Protein AF-A0A354GNP6-F1 (afdb_monomer)

Structure (mmCIF, N/CA/C/O backbone):
data_AF-A0A354GNP6-F1
#
_entry.id   AF-A0A354GNP6-F1
#
loop_
_atom_site.group_PDB
_atom_site.id
_atom_site.type_symbol
_atom_site.label_atom_id
_atom_site.label_alt_id
_atom_site.label_comp_id
_atom_site.label_asym_id
_atom_site.label_entity_id
_atom_site.label_seq_id
_atom_site.pdbx_PDB_ins_code
_atom_site.Cartn_x
_atom_site.Cartn_y
_atom_site.Cartn_z
_atom_site.occupancy
_atom_site.B_iso_or_equiv
_atom_site.auth_seq_id
_atom_site.auth_comp_id
_atom_site.auth_asym_id
_atom_site.auth_atom_id
_atom_site.pdbx_PDB_model_num
ATOM 1 N N . MET A 1 1 ? 36.412 -7.978 -15.162 1.00 38.25 1 MET A N 1
ATOM 2 C CA . MET A 1 1 ? 34.916 -8.074 -15.209 1.00 38.25 1 MET A CA 1
ATOM 3 C C . MET A 1 1 ? 34.278 -6.906 -14.445 1.00 38.25 1 MET A C 1
ATOM 5 O O . MET A 1 1 ? 34.242 -6.930 -13.226 1.00 38.25 1 MET A O 1
ATOM 9 N N . ASN A 1 2 ? 33.818 -5.860 -15.141 1.00 39.75 2 ASN A N 1
ATOM 10 C CA . ASN A 1 2 ? 33.128 -4.723 -14.515 1.00 39.75 2 ASN A CA 1
ATOM 11 C C . ASN A 1 2 ? 31.614 -4.999 -14.538 1.00 39.75 2 ASN A C 1
ATOM 13 O O . ASN A 1 2 ? 30.936 -4.6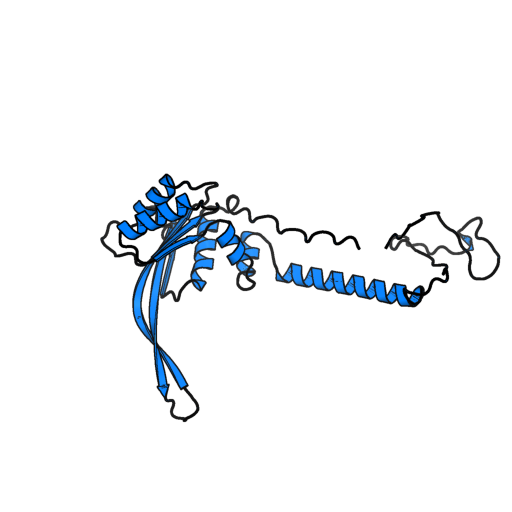67 -15.516 1.00 39.75 2 ASN A O 1
ATOM 17 N N . ASP A 1 3 ? 31.096 -5.672 -13.509 1.00 48.56 3 ASP A N 1
ATOM 18 C CA . ASP A 1 3 ? 29.650 -5.794 -13.317 1.00 48.56 3 ASP A CA 1
ATOM 19 C C . ASP A 1 3 ? 29.100 -4.391 -13.058 1.00 48.56 3 ASP A C 1
ATOM 21 O O . ASP A 1 3 ? 29.330 -3.788 -12.010 1.00 48.56 3 ASP A O 1
ATOM 25 N N . LYS A 1 4 ? 28.400 -3.825 -14.048 1.00 45.81 4 LYS A N 1
ATOM 26 C CA . LYS A 1 4 ? 27.619 -2.614 -13.801 1.00 45.81 4 LYS A CA 1
ATOM 27 C C . LYS A 1 4 ? 26.574 -2.983 -12.748 1.00 45.81 4 LYS A C 1
ATOM 29 O O . LYS A 1 4 ? 25.810 -3.917 -13.009 1.00 45.81 4 LYS A O 1
ATOM 34 N N . PRO A 1 5 ? 26.511 -2.271 -11.609 1.00 48.44 5 PRO A N 1
ATOM 35 C CA . PRO A 1 5 ? 25.514 -2.552 -10.591 1.00 48.44 5 PRO A CA 1
ATOM 36 C C . PRO A 1 5 ? 24.131 -2.532 -11.240 1.00 48.44 5 PRO A C 1
ATOM 38 O O . PRO A 1 5 ? 23.852 -1.701 -12.116 1.00 48.44 5 PRO A O 1
ATOM 41 N N . ALA A 1 6 ? 23.288 -3.494 -10.861 1.00 51.66 6 ALA A N 1
ATOM 42 C CA . ALA A 1 6 ? 21.910 -3.544 -11.317 1.00 51.66 6 ALA A CA 1
ATOM 43 C C . ALA A 1 6 ? 21.286 -2.159 -11.099 1.00 51.66 6 ALA A C 1
ATOM 45 O O . ALA A 1 6 ? 21.365 -1.614 -10.002 1.00 51.66 6 ALA A O 1
ATOM 46 N N . ARG A 1 7 ? 20.720 -1.560 -12.157 1.00 50.06 7 ARG A N 1
ATOM 47 C CA . ARG A 1 7 ? 19.998 -0.285 -12.051 1.00 50.06 7 ARG A CA 1
ATOM 48 C C . ARG A 1 7 ? 18.872 -0.484 -11.039 1.00 50.06 7 ARG A C 1
ATOM 50 O O . ARG A 1 7 ? 17.870 -1.125 -11.384 1.00 50.06 7 ARG A O 1
ATOM 57 N N . THR A 1 8 ? 19.072 0.033 -9.827 1.00 56.91 8 THR A N 1
ATOM 58 C CA . THR A 1 8 ? 18.062 0.089 -8.774 1.00 56.91 8 THR A CA 1
ATOM 59 C C . THR A 1 8 ? 16.805 0.679 -9.393 1.00 56.91 8 THR A C 1
ATOM 61 O O . THR A 1 8 ? 16.876 1.645 -10.158 1.00 56.91 8 THR A O 1
ATOM 64 N N . LEU A 1 9 ? 15.663 0.037 -9.160 1.00 60.59 9 LEU A N 1
ATOM 65 C CA . LEU A 1 9 ? 14.386 0.664 -9.464 1.00 60.59 9 LEU A CA 1
ATOM 66 C C . LEU A 1 9 ? 14.353 1.993 -8.708 1.00 60.59 9 LEU A C 1
ATOM 68 O O . LEU A 1 9 ? 14.693 2.029 -7.526 1.00 60.59 9 LEU A O 1
ATOM 72 N N . ASN A 1 10 ? 14.020 3.082 -9.403 1.00 71.88 10 ASN A N 1
ATOM 73 C CA . ASN A 1 10 ? 13.735 4.319 -8.693 1.00 71.88 10 ASN A CA 1
ATOM 74 C C . ASN A 1 10 ? 12.562 4.034 -7.743 1.00 71.88 10 ASN A C 1
ATOM 76 O O . ASN A 1 10 ? 11.623 3.355 -8.172 1.00 71.88 10 ASN A O 1
ATOM 80 N N . PRO A 1 11 ? 12.618 4.521 -6.493 1.00 82.25 11 PRO A N 1
ATOM 81 C CA . PRO A 1 11 ? 11.505 4.401 -5.563 1.00 82.25 11 PRO A CA 1
ATOM 82 C C . PRO A 1 11 ? 10.203 4.879 -6.205 1.00 82.25 11 PRO A C 1
ATOM 84 O O . PRO A 1 11 ? 10.208 5.823 -7.002 1.00 82.25 11 PRO A O 1
ATOM 87 N N . LEU A 1 12 ? 9.086 4.248 -5.853 1.00 88.44 12 LEU A N 1
ATOM 88 C CA . LEU A 1 12 ? 7.784 4.693 -6.323 1.00 88.44 12 LEU A CA 1
ATOM 89 C C . LEU A 1 12 ? 7.428 6.005 -5.614 1.00 88.44 12 LEU A C 1
ATOM 91 O O . LEU A 1 12 ? 7.531 6.153 -4.391 1.00 88.44 12 LEU A O 1
ATOM 95 N N . HIS A 1 13 ? 7.028 6.996 -6.404 1.00 87.81 13 HIS A N 1
ATOM 96 C CA . HIS A 1 13 ? 6.662 8.321 -5.918 1.00 87.81 13 HIS A CA 1
ATOM 97 C C . HIS A 1 13 ? 5.152 8.384 -5.657 1.00 87.81 13 HIS A C 1
ATOM 99 O O . HIS A 1 13 ? 4.402 9.019 -6.390 1.00 87.81 13 HIS A O 1
ATOM 105 N N . PHE A 1 14 ? 4.687 7.705 -4.603 1.00 91.94 14 PHE A N 1
ATOM 106 C CA . PHE A 1 14 ? 3.261 7.681 -4.231 1.00 91.94 14 PHE A CA 1
ATOM 107 C C . PHE A 1 14 ? 2.670 9.075 -3.970 1.00 91.94 14 PHE A C 1
ATOM 109 O O . PHE A 1 14 ? 1.483 9.293 -4.191 1.00 91.94 14 PHE A O 1
ATOM 116 N N . GLU A 1 15 ? 3.503 10.023 -3.534 1.00 87.00 15 GLU A N 1
ATOM 117 C CA . GLU A 1 15 ? 3.133 11.426 -3.306 1.00 87.00 15 GLU A CA 1
ATOM 118 C C . GLU A 1 15 ? 2.684 12.157 -4.576 1.00 87.00 15 GLU A C 1
ATOM 120 O O . GLU A 1 15 ? 1.989 13.169 -4.481 1.00 87.00 15 GLU A O 1
ATOM 125 N N . ASP A 1 16 ? 3.042 11.646 -5.754 1.00 87.81 16 ASP A N 1
ATOM 126 C CA . ASP A 1 16 ? 2.684 12.249 -7.038 1.00 87.81 16 ASP A CA 1
ATOM 127 C C . ASP A 1 16 ? 1.324 11.740 -7.549 1.00 87.81 16 ASP A C 1
ATOM 129 O O . ASP A 1 16 ? 0.733 12.335 -8.448 1.00 87.81 16 ASP A O 1
ATOM 133 N N . LEU A 1 17 ? 0.785 10.663 -6.961 1.00 90.50 17 LEU A N 1
ATOM 134 C CA . LEU A 1 17 ? -0.550 10.163 -7.291 1.00 90.50 17 LEU A CA 1
ATOM 135 C C . LEU A 1 17 ? -1.622 11.077 -6.706 1.00 90.50 17 LEU A C 1
ATOM 137 O O . LEU A 1 17 ? -1.558 11.419 -5.530 1.00 90.50 17 LEU A O 1
ATOM 141 N N . GLU A 1 18 ? -2.655 11.414 -7.474 1.00 88.75 18 GLU A N 1
ATOM 142 C CA . GLU A 1 18 ? -3.818 12.129 -6.936 1.00 88.75 18 GLU A CA 1
ATOM 143 C C . GLU A 1 18 ? -4.439 11.366 -5.744 1.00 88.75 18 GLU A C 1
ATOM 145 O O . GLU A 1 18 ? -4.431 10.131 -5.752 1.00 88.75 18 GLU A O 1
ATOM 150 N N . PRO A 1 19 ? -5.003 12.052 -4.727 1.00 88.38 19 PRO A N 1
ATOM 151 C CA . PRO A 1 19 ? -5.469 11.406 -3.493 1.00 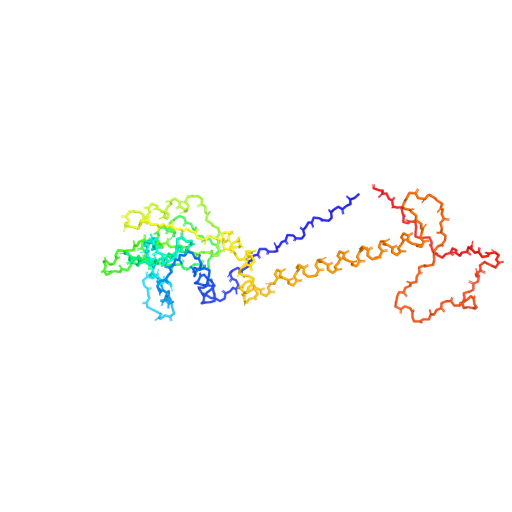88.38 19 PRO A CA 1
ATOM 152 C C . PRO A 1 19 ? -6.392 10.199 -3.725 1.00 88.38 19 PRO A C 1
ATOM 154 O O . PRO A 1 19 ? -6.113 9.097 -3.258 1.00 88.38 19 PRO A O 1
ATOM 157 N N . HIS A 1 20 ? -7.412 10.370 -4.568 1.00 89.00 20 HIS A N 1
ATOM 158 C CA . HIS A 1 20 ? -8.368 9.315 -4.906 1.00 89.00 20 HIS A CA 1
ATOM 159 C C . HIS A 1 20 ? -7.744 8.164 -5.717 1.00 89.00 20 HIS A C 1
ATOM 161 O O . HIS A 1 20 ? -8.238 7.037 -5.667 1.00 89.00 20 HIS A O 1
ATOM 167 N N . ARG A 1 21 ? -6.661 8.425 -6.468 1.00 92.00 21 ARG A N 1
ATOM 168 C CA . ARG A 1 21 ? -5.910 7.387 -7.190 1.00 92.00 21 ARG A CA 1
ATOM 169 C C . ARG A 1 21 ? -5.057 6.560 -6.238 1.00 92.00 21 ARG A C 1
ATOM 171 O O . ARG A 1 21 ? -4.966 5.350 -6.428 1.00 92.00 21 ARG A O 1
ATOM 178 N N . PHE A 1 22 ? -4.462 7.189 -5.223 1.00 94.12 22 PHE A N 1
ATOM 179 C CA . PHE A 1 22 ? -3.759 6.471 -4.162 1.00 94.12 22 PHE A CA 1
ATOM 180 C C . PHE A 1 22 ? -4.726 5.552 -3.403 1.00 94.12 22 PHE A C 1
ATOM 182 O O . PHE A 1 22 ? -4.455 4.362 -3.284 1.00 94.12 22 PHE A O 1
ATOM 189 N N . GLU A 1 23 ? -5.893 6.058 -2.996 1.00 93.56 23 GLU A N 1
ATOM 190 C CA . GLU A 1 23 ? -6.945 5.253 -2.354 1.00 93.56 23 GLU A CA 1
ATOM 191 C C . GLU A 1 23 ? -7.401 4.073 -3.229 1.00 93.56 23 GLU A C 1
ATOM 193 O O . GLU A 1 23 ? -7.473 2.940 -2.754 1.00 93.56 23 GLU A O 1
ATOM 198 N N . ASP A 1 24 ? -7.639 4.297 -4.526 1.00 94.19 24 ASP A N 1
ATOM 199 C CA . ASP A 1 24 ? -8.007 3.224 -5.460 1.00 94.19 24 ASP A CA 1
ATOM 200 C C . ASP A 1 24 ? -6.928 2.151 -5.603 1.00 94.19 24 ASP A C 1
ATOM 202 O O . ASP A 1 24 ? -7.253 0.970 -5.744 1.00 94.19 24 ASP A O 1
ATOM 206 N N . MET A 1 25 ? -5.656 2.554 -5.612 1.00 95.94 25 MET A N 1
ATOM 207 C CA . MET A 1 25 ? -4.527 1.631 -5.683 1.00 95.94 25 MET A CA 1
ATOM 208 C C . MET A 1 25 ? -4.464 0.771 -4.417 1.00 95.94 25 MET A C 1
ATOM 210 O O . MET A 1 25 ? -4.343 -0.448 -4.517 1.00 95.94 25 MET A O 1
ATOM 214 N N . ILE A 1 26 ? -4.609 1.381 -3.235 1.00 96.56 26 ILE A N 1
ATOM 215 C CA . ILE A 1 26 ? -4.659 0.655 -1.957 1.00 96.56 26 ILE A CA 1
ATOM 216 C C . ILE A 1 26 ? -5.844 -0.311 -1.922 1.00 96.56 26 ILE A C 1
ATOM 218 O O . ILE A 1 26 ? -5.674 -1.471 -1.554 1.00 96.56 26 ILE A O 1
ATOM 222 N N . ARG A 1 27 ? -7.029 0.124 -2.361 1.00 95.56 27 ARG A N 1
ATOM 223 C CA . ARG A 1 27 ? -8.214 -0.737 -2.460 1.00 95.56 27 ARG A CA 1
ATOM 224 C C . ARG A 1 27 ? -7.978 -1.928 -3.388 1.00 95.56 27 ARG A C 1
ATOM 226 O O . ARG A 1 27 ? -8.399 -3.036 -3.077 1.00 95.56 27 ARG A O 1
ATOM 233 N N . GLN A 1 28 ? -7.293 -1.710 -4.511 1.00 95.69 28 GLN A N 1
ATOM 234 C CA . GLN A 1 28 ? -6.962 -2.785 -5.445 1.00 95.69 28 GLN A CA 1
ATOM 235 C C . GLN A 1 28 ? -5.962 -3.785 -4.871 1.00 95.69 28 GLN A C 1
ATOM 237 O O . GLN A 1 28 ? -6.149 -4.985 -5.042 1.00 95.69 28 GLN A O 1
ATOM 242 N N . LEU A 1 29 ? -4.949 -3.312 -4.143 1.00 96.31 29 LEU A N 1
ATOM 243 C CA . LEU A 1 29 ? -4.040 -4.185 -3.397 1.00 96.31 29 LEU A CA 1
ATOM 244 C C . LEU A 1 29 ? -4.779 -4.971 -2.307 1.00 96.31 29 LEU A C 1
ATOM 246 O O . LEU A 1 29 ? -4.468 -6.136 -2.066 1.00 96.31 29 LEU A O 1
ATOM 250 N N . ALA A 1 30 ? -5.775 -4.351 -1.670 1.00 96.19 30 ALA A N 1
ATOM 251 C CA . ALA A 1 30 ? -6.540 -4.982 -0.610 1.00 96.19 30 ALA A CA 1
ATOM 252 C C . ALA A 1 30 ? -7.350 -6.189 -1.094 1.00 96.19 30 ALA A C 1
ATOM 254 O O . ALA A 1 30 ? -7.486 -7.112 -0.301 1.00 96.19 30 ALA A O 1
ATOM 255 N N . TYR A 1 31 ? -7.820 -6.251 -2.351 1.00 94.62 31 TYR A N 1
ATOM 256 C CA . TYR A 1 31 ? -8.609 -7.393 -2.859 1.00 94.62 31 TYR A CA 1
ATOM 257 C C . TYR A 1 31 ? -7.955 -8.757 -2.619 1.00 94.62 31 TYR A C 1
ATOM 259 O O . TYR A 1 31 ? -8.651 -9.724 -2.337 1.00 94.62 31 TYR A O 1
ATOM 267 N N . ASP A 1 32 ? -6.628 -8.812 -2.660 1.00 92.19 32 ASP A N 1
ATOM 268 C CA . ASP A 1 32 ? -5.844 -10.036 -2.494 1.00 92.19 32 ASP A CA 1
ATOM 269 C C . ASP A 1 32 ? -5.416 -10.296 -1.037 1.00 92.19 32 ASP A C 1
ATOM 271 O O . ASP A 1 32 ? -4.713 -11.268 -0.754 1.00 92.19 32 ASP A O 1
ATOM 275 N N . PHE A 1 33 ? -5.762 -9.407 -0.104 1.00 94.56 33 PHE A N 1
ATOM 276 C CA . PHE A 1 33 ? -5.326 -9.498 1.290 1.00 94.56 33 PHE A CA 1
ATOM 277 C C . PHE A 1 33 ? -6.167 -10.475 2.126 1.00 94.56 33 PHE A C 1
ATOM 279 O O . PHE A 1 33 ? -5.629 -11.104 3.044 1.00 94.56 33 PHE A O 1
ATOM 286 N N . ARG A 1 34 ? -7.469 -10.593 1.831 1.00 94.81 34 ARG A N 1
ATOM 287 C CA . ARG A 1 34 ? -8.438 -11.494 2.485 1.00 94.81 34 ARG A CA 1
ATOM 288 C C . ARG A 1 34 ? -9.528 -11.921 1.500 1.00 94.81 34 ARG A C 1
ATOM 290 O O . ARG A 1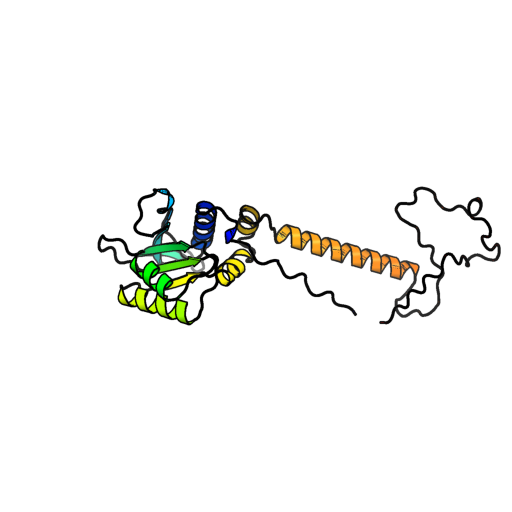 34 ? -9.650 -11.362 0.415 1.00 94.81 34 ARG A O 1
ATOM 297 N N . THR A 1 35 ? -10.354 -12.877 1.913 1.00 92.88 35 THR A N 1
ATOM 298 C CA . THR A 1 35 ? -11.564 -13.278 1.187 1.00 92.88 35 THR A CA 1
ATOM 299 C C . THR A 1 35 ? -12.694 -12.299 1.492 1.00 92.88 35 THR A C 1
ATOM 301 O O . THR A 1 35 ? -13.414 -12.427 2.482 1.00 92.88 35 THR A O 1
ATOM 304 N N . TRP A 1 36 ? -12.831 -11.270 0.664 1.00 94.81 36 TRP A N 1
ATOM 305 C CA . TRP A 1 36 ? -13.832 -10.226 0.871 1.00 94.81 36 TRP A CA 1
ATOM 306 C C . TRP A 1 36 ? -15.200 -10.621 0.319 1.00 94.81 36 TRP A C 1
ATOM 308 O O . TRP A 1 36 ? -15.310 -11.036 -0.832 1.00 94.81 36 TRP A O 1
ATOM 318 N N . ARG A 1 37 ? -16.256 -10.392 1.105 1.00 93.44 37 ARG A N 1
ATOM 319 C CA . ARG A 1 37 ? -17.630 -10.283 0.591 1.00 93.44 37 ARG A CA 1
ATOM 320 C C . ARG A 1 37 ? -17.817 -8.975 -0.163 1.00 93.44 37 ARG A C 1
ATOM 322 O O . ARG A 1 37 ? -18.502 -8.927 -1.179 1.00 93.44 37 ARG A O 1
ATOM 329 N N . LEU A 1 38 ? -17.264 -7.901 0.399 1.00 93.31 38 LEU A N 1
ATOM 330 C CA . LEU A 1 38 ? -17.531 -6.536 -0.028 1.00 93.31 38 LEU A CA 1
ATOM 331 C C . LEU A 1 38 ? -16.346 -5.628 0.306 1.00 93.31 38 LEU A C 1
ATOM 333 O O . LEU A 1 38 ? -15.769 -5.740 1.386 1.00 93.31 38 LEU A O 1
ATOM 337 N N . ILE A 1 39 ? -16.016 -4.711 -0.605 1.00 94.19 39 ILE A N 1
ATOM 338 C CA . ILE A 1 39 ? -15.066 -3.617 -0.379 1.00 94.19 39 ILE A CA 1
ATOM 339 C C . ILE A 1 39 ? -15.663 -2.337 -0.970 1.00 94.19 39 ILE A C 1
ATOM 341 O O . ILE A 1 39 ? -15.884 -2.254 -2.177 1.00 94.19 39 ILE A O 1
ATOM 345 N N . GLU A 1 40 ? -15.896 -1.335 -0.129 1.00 90.75 40 GLU A N 1
ATOM 346 C CA . GLU A 1 40 ? -16.575 -0.085 -0.469 1.00 90.75 40 GLU A CA 1
ATOM 347 C C . GLU A 1 40 ? -15.619 1.110 -0.330 1.00 90.75 40 GLU A C 1
ATOM 349 O O . GLU A 1 40 ? -14.981 1.266 0.716 1.00 90.75 40 GLU A O 1
ATOM 354 N N . PRO A 1 41 ? -15.507 1.979 -1.353 1.00 87.38 41 PRO A N 1
ATOM 355 C CA . PRO A 1 41 ? -14.767 3.232 -1.248 1.00 87.38 41 PRO A CA 1
ATOM 356 C C . PRO A 1 41 ? -15.627 4.290 -0.540 1.00 87.38 41 PRO A C 1
ATOM 358 O O . PRO A 1 41 ? -16.383 5.016 -1.185 1.00 87.38 41 PRO A O 1
ATOM 361 N N . THR A 1 42 ? -15.521 4.378 0.782 1.00 80.81 42 THR A N 1
ATOM 362 C CA . THR A 1 42 ? -16.305 5.314 1.605 1.00 80.81 42 THR A CA 1
ATOM 363 C C . THR A 1 42 ? -15.792 6.755 1.463 1.00 80.81 42 THR A C 1
ATOM 365 O O . THR A 1 42 ? -16.570 7.678 1.226 1.00 80.81 42 THR A O 1
ATOM 368 N N . GLY A 1 43 ? -14.469 6.941 1.372 1.00 62.50 43 GLY A N 1
ATOM 369 C CA . GLY A 1 43 ? -13.809 8.257 1.338 1.00 62.50 43 GLY A CA 1
ATOM 370 C C . GLY A 1 43 ? -14.184 9.189 0.173 1.00 62.50 43 GLY A C 1
ATOM 371 O O . GLY A 1 43 ? -13.933 10.392 0.238 1.00 62.50 43 GLY A O 1
ATOM 372 N N . ARG A 1 44 ? -14.840 8.689 -0.885 1.00 59.47 44 ARG A N 1
ATOM 373 C CA . ARG A 1 44 ? -15.286 9.510 -2.031 1.00 59.47 44 ARG A CA 1
ATOM 374 C C . ARG A 1 44 ? -16.538 10.338 -1.758 1.00 59.47 44 ARG A C 1
ATOM 376 O O . ARG A 1 44 ? -16.823 11.256 -2.525 1.00 59.47 44 ARG A O 1
ATOM 383 N N . LEU A 1 45 ? -17.287 10.016 -0.704 1.00 53.38 45 LEU A N 1
ATOM 384 C CA . LEU A 1 45 ? -18.598 10.612 -0.428 1.00 53.38 45 LEU A CA 1
ATOM 385 C C . LEU A 1 45 ? -18.526 11.870 0.457 1.00 53.38 45 LEU A C 1
ATOM 387 O O . LEU A 1 45 ? -19.554 12.474 0.750 1.00 53.38 45 LEU A O 1
ATOM 391 N N . GLY A 1 46 ? -17.318 12.326 0.815 1.00 42.75 46 GLY A N 1
ATOM 392 C CA . GLY A 1 46 ? -17.067 13.670 1.353 1.00 42.75 46 GLY A CA 1
ATOM 393 C C . GLY A 1 46 ? -17.481 13.905 2.809 1.00 42.75 46 GLY A C 1
ATOM 394 O O . GLY A 1 46 ? -17.289 15.009 3.317 1.00 42.75 46 GLY A O 1
ATOM 395 N N . ALA A 1 47 ? -18.007 12.891 3.492 1.00 47.53 47 ALA A N 1
ATOM 396 C CA . ALA A 1 47 ? -18.470 12.987 4.869 1.00 47.53 47 ALA A CA 1
ATOM 397 C C . ALA A 1 47 ? -18.124 11.708 5.632 1.00 47.53 47 ALA A C 1
ATOM 399 O O . ALA A 1 47 ? -19.022 10.953 5.968 1.00 47.53 47 ALA A O 1
ATOM 400 N N . ASP A 1 48 ? -16.845 11.439 5.887 1.00 53.19 48 ASP A N 1
ATOM 401 C CA . ASP A 1 48 ? -16.490 10.271 6.692 1.00 53.19 48 ASP A CA 1
ATOM 402 C C . ASP A 1 48 ? -15.526 10.618 7.814 1.00 53.19 48 ASP A C 1
ATOM 404 O O . ASP A 1 48 ? -14.607 11.427 7.652 1.00 53.19 48 ASP A O 1
ATOM 408 N N . ASP A 1 49 ? -15.760 9.952 8.946 1.00 60.81 49 ASP A N 1
ATOM 409 C CA . ASP A 1 49 ? -15.054 9.973 10.232 1.00 60.81 49 ASP A CA 1
ATOM 410 C C . ASP A 1 49 ? -13.569 9.538 10.116 1.00 60.81 49 ASP A C 1
ATOM 412 O O . ASP A 1 49 ? -12.988 8.947 11.018 1.00 60.81 49 ASP A O 1
ATOM 416 N N . GLY A 1 50 ? -12.902 9.814 8.993 1.00 71.25 50 GLY A N 1
ATOM 417 C CA . GLY A 1 50 ? -11.550 9.362 8.702 1.00 71.25 50 GLY A CA 1
ATOM 418 C C . GLY A 1 50 ? -11.489 7.864 8.421 1.00 71.25 50 GLY A C 1
ATOM 419 O O . GLY A 1 50 ? -10.646 7.195 9.021 1.00 71.25 50 GLY A O 1
ATOM 420 N N . ILE A 1 51 ? -12.373 7.371 7.539 1.00 83.44 51 ILE A N 1
ATOM 421 C CA . ILE A 1 51 ? -12.358 6.020 6.955 1.00 83.44 51 ILE A CA 1
ATOM 422 C C . ILE A 1 51 ? -12.454 6.144 5.428 1.00 83.44 51 ILE A C 1
ATOM 424 O O . ILE A 1 51 ? -13.481 6.570 4.903 1.00 83.44 51 ILE A O 1
ATOM 428 N N . ASP A 1 52 ? -11.408 5.737 4.708 1.00 89.19 52 ASP A N 1
ATOM 429 C CA . ASP A 1 52 ? -11.383 5.854 3.242 1.00 89.19 52 ASP A CA 1
ATOM 430 C C . ASP A 1 52 ? -11.974 4.617 2.542 1.00 89.19 52 ASP A C 1
ATOM 432 O O . ASP A 1 52 ? -12.568 4.729 1.468 1.00 89.19 52 ASP A O 1
ATOM 436 N N . ILE A 1 53 ? -11.814 3.428 3.136 1.00 91.88 53 ILE A N 1
ATOM 437 C CA . ILE A 1 53 ? -12.353 2.166 2.613 1.00 91.88 53 ILE A CA 1
ATOM 438 C C . ILE A 1 53 ? -12.929 1.346 3.769 1.00 91.88 53 ILE A C 1
ATOM 440 O O . ILE A 1 53 ? -12.269 1.153 4.796 1.00 91.88 53 ILE A O 1
ATOM 444 N N . ARG A 1 54 ? -14.120 0.784 3.561 1.00 92.06 54 ARG A N 1
ATOM 445 C CA . ARG A 1 54 ? -14.728 -0.222 4.440 1.00 92.06 54 ARG A CA 1
ATOM 446 C C . ARG A 1 54 ? -14.803 -1.554 3.707 1.00 92.06 54 ARG A C 1
ATOM 448 O O . ARG A 1 54 ? -15.133 -1.593 2.527 1.00 92.06 54 ARG A O 1
ATOM 455 N N . ALA A 1 55 ? -14.492 -2.648 4.387 1.00 93.81 55 ALA A N 1
ATOM 456 C CA . ALA A 1 55 ? -14.555 -3.982 3.807 1.00 93.81 55 ALA A CA 1
ATOM 457 C C . ALA A 1 55 ? -15.197 -4.984 4.769 1.00 93.81 55 ALA A C 1
ATOM 459 O O . ALA A 1 55 ? -15.101 -4.847 5.988 1.00 93.81 55 ALA A O 1
ATOM 460 N N . ILE A 1 56 ? -15.851 -5.995 4.206 1.00 94.00 56 ILE A N 1
ATOM 461 C CA . ILE A 1 56 ? -16.429 -7.123 4.934 1.00 94.00 56 ILE A CA 1
ATOM 462 C C . ILE A 1 56 ? -15.689 -8.369 4.466 1.00 94.00 56 ILE A C 1
ATOM 464 O O . ILE A 1 56 ? -15.810 -8.781 3.313 1.00 94.00 56 ILE A O 1
ATOM 468 N N . GLU A 1 57 ? -14.882 -8.941 5.349 1.00 95.50 57 GLU A N 1
ATOM 469 C CA . GLU A 1 57 ? -14.248 -10.242 5.148 1.00 95.50 57 GLU A CA 1
ATOM 470 C C . GLU A 1 57 ? -15.262 -11.335 5.470 1.00 95.50 57 GLU A C 1
ATOM 472 O O . GLU A 1 57 ? -15.971 -11.243 6.474 1.00 95.50 57 GLU A O 1
ATOM 477 N N . THR A 1 58 ? -15.295 -12.380 4.645 1.00 93.06 58 THR A N 1
ATOM 478 C CA . THR A 1 58 ? -16.017 -13.607 4.978 1.00 93.06 58 THR A CA 1
ATOM 479 C C . THR A 1 58 ? -15.030 -14.677 5.385 1.00 93.06 58 THR A C 1
ATOM 481 O O . THR A 1 58 ? -14.117 -15.023 4.634 1.00 93.06 58 THR A O 1
ATOM 484 N N . VAL A 1 59 ? -15.240 -15.228 6.570 1.00 91.19 59 VAL A N 1
ATOM 485 C CA . VAL A 1 59 ? -14.472 -16.352 7.079 1.00 91.19 59 VAL A CA 1
ATOM 486 C C . VAL A 1 59 ? -15.357 -17.572 6.998 1.00 91.19 59 VAL A C 1
ATOM 488 O O . VAL A 1 59 ? -16.426 -17.603 7.602 1.00 91.19 59 VAL A O 1
ATOM 491 N N . GLY A 1 60 ? -14.915 -18.559 6.233 1.00 84.44 60 GLY A N 1
ATOM 492 C CA . GLY A 1 60 ? -15.619 -19.819 6.088 1.00 84.44 60 GLY A CA 1
ATOM 493 C C . GLY A 1 60 ? -14.799 -20.998 6.567 1.00 84.44 60 GLY A C 1
ATOM 494 O O . GLY A 1 60 ? -13.598 -20.889 6.827 1.00 84.44 60 GLY A O 1
ATOM 495 N N . ARG A 1 61 ? -15.483 -22.126 6.697 1.00 77.38 61 ARG A N 1
ATOM 496 C CA . ARG A 1 61 ? -14.892 -23.418 7.008 1.00 77.38 61 ARG A CA 1
ATOM 497 C C . ARG A 1 61 ? -14.887 -24.259 5.740 1.00 77.38 61 ARG A C 1
ATOM 499 O O . ARG A 1 61 ? -15.879 -24.305 5.020 1.00 77.38 61 ARG A O 1
ATOM 506 N N . GLU A 1 62 ? -13.759 -24.908 5.485 1.00 77.75 62 GLU A N 1
ATOM 507 C CA . GLU A 1 62 ? -13.684 -25.954 4.473 1.00 77.75 62 GLU A CA 1
ATOM 508 C C . GLU A 1 62 ? -14.263 -27.235 5.069 1.00 77.75 62 GLU A C 1
ATOM 510 O O . GLU A 1 62 ? -13.757 -27.755 6.070 1.00 77.75 62 GLU A O 1
ATOM 515 N N . GLU A 1 63 ? -15.341 -27.724 4.467 1.00 69.81 63 GLU A N 1
ATOM 516 C CA . GLU A 1 63 ? -15.870 -29.051 4.742 1.00 69.81 63 GLU A CA 1
ATOM 517 C C . GLU A 1 63 ? -15.548 -29.958 3.557 1.00 69.81 63 GLU A C 1
ATOM 519 O O . GLU A 1 63 ? -15.893 -29.681 2.406 1.00 69.81 63 GLU A O 1
ATOM 524 N N . GLY A 1 64 ? -14.818 -31.037 3.843 1.00 66.00 64 GLY A N 1
ATOM 525 C CA . GLY A 1 64 ? -14.554 -32.078 2.862 1.00 66.00 64 GLY A CA 1
ATOM 526 C C . GLY A 1 64 ? -15.814 -32.909 2.676 1.00 66.00 64 GLY A C 1
ATOM 527 O O . GLY A 1 64 ? -16.190 -33.659 3.577 1.00 66.00 64 GLY A O 1
ATOM 528 N N . LEU A 1 65 ? -16.451 -32.782 1.517 1.00 64.25 65 LEU A N 1
ATOM 529 C CA . LEU A 1 65 ? -17.504 -33.693 1.100 1.00 64.25 65 LEU A CA 1
ATOM 530 C C . LEU A 1 65 ? -16.859 -34.885 0.391 1.00 64.25 65 LEU A C 1
ATOM 532 O O . LEU A 1 65 ? -15.950 -34.733 -0.430 1.00 64.25 65 LEU A O 1
ATOM 536 N N . THR A 1 66 ? -17.331 -36.081 0.726 1.00 60.41 66 THR A N 1
ATOM 537 C CA . THR A 1 66 ? -17.030 -37.288 -0.045 1.00 60.41 66 THR A CA 1
ATOM 538 C C . THR A 1 66 ? -17.920 -37.263 -1.282 1.00 60.41 66 THR A C 1
ATOM 540 O O . THR A 1 66 ? -19.143 -37.231 -1.156 1.00 60.41 66 THR A O 1
ATOM 543 N N . GLY A 1 67 ? -17.316 -37.173 -2.469 1.00 62.78 67 GLY A N 1
ATOM 544 C CA . GLY A 1 67 ? -18.047 -37.305 -3.725 1.00 62.78 67 GLY A CA 1
ATOM 545 C C . GLY A 1 67 ? -18.553 -38.736 -3.929 1.00 62.78 67 GLY A C 1
ATOM 546 O O . GLY A 1 67 ? -18.152 -39.659 -3.221 1.00 62.78 67 GLY A O 1
ATOM 547 N N . ASP A 1 68 ? -19.399 -38.937 -4.940 1.00 66.25 68 ASP A N 1
ATOM 548 C CA . ASP A 1 68 ? -19.941 -40.259 -5.310 1.00 66.25 68 ASP A CA 1
ATOM 549 C C . ASP A 1 68 ? -18.864 -41.244 -5.827 1.00 66.25 68 ASP A C 1
ATOM 551 O O . ASP A 1 68 ? -19.162 -42.403 -6.123 1.00 66.25 68 ASP A O 1
ATOM 555 N N . SER A 1 69 ? -17.605 -40.806 -5.937 1.00 66.00 69 SER A N 1
ATOM 556 C CA . SER A 1 69 ? -16.448 -41.637 -6.267 1.00 66.00 69 SER A CA 1
ATOM 557 C C . SER A 1 69 ? -15.376 -41.517 -5.178 1.00 66.00 69 SER A C 1
ATOM 559 O O . SER A 1 69 ? -15.119 -40.425 -4.674 1.00 66.00 69 SER A O 1
ATOM 561 N N . GLU A 1 70 ? -14.739 -42.637 -4.817 1.00 60.94 70 GLU A N 1
ATOM 562 C CA . GLU A 1 70 ? -13.747 -42.714 -3.724 1.00 60.94 70 GLU A CA 1
ATOM 563 C C . GLU A 1 70 ? -12.504 -41.820 -3.945 1.00 60.94 70 GLU A C 1
ATOM 565 O O . GLU A 1 70 ? -11.764 -41.563 -2.997 1.00 60.94 70 GLU A O 1
ATOM 570 N N . ASP A 1 71 ? -12.315 -41.292 -5.161 1.00 67.12 71 ASP A N 1
ATOM 571 C CA . ASP A 1 71 ? -11.177 -40.454 -5.556 1.00 67.12 71 ASP A CA 1
ATOM 572 C C . ASP A 1 71 ? -11.510 -38.950 -5.707 1.00 67.12 71 ASP A C 1
ATOM 574 O O . ASP A 1 71 ? -10.601 -38.143 -5.922 1.00 67.12 71 ASP A O 1
ATOM 578 N N . GLU A 1 72 ? -12.779 -38.530 -5.586 1.00 59.78 72 GLU A N 1
ATOM 579 C CA . GLU A 1 72 ? -13.191 -37.128 -5.769 1.00 59.78 72 GLU A CA 1
ATOM 580 C C . GLU A 1 72 ? -13.598 -36.479 -4.436 1.00 59.78 72 GLU A C 1
ATOM 582 O O . GLU A 1 72 ? -14.716 -36.627 -3.940 1.00 59.78 72 GLU A O 1
ATOM 587 N N . VAL A 1 73 ? -12.666 -35.728 -3.840 1.00 62.75 73 VAL A N 1
ATOM 588 C CA . VAL A 1 73 ? -12.947 -34.881 -2.671 1.00 62.75 73 VAL A CA 1
ATOM 589 C C . VAL A 1 73 ? -13.406 -33.513 -3.162 1.00 62.75 73 VAL A C 1
ATOM 591 O O . VAL A 1 73 ? -12.611 -32.736 -3.695 1.00 62.75 73 VAL A O 1
ATOM 594 N N . VAL A 1 74 ? -14.685 -33.201 -2.956 1.00 66.00 74 VAL A N 1
ATOM 595 C CA . VAL A 1 74 ? -15.236 -31.871 -3.234 1.00 66.00 74 VAL A CA 1
ATOM 596 C C . VAL A 1 74 ? -15.141 -31.050 -1.952 1.00 66.00 74 VAL A C 1
ATOM 598 O O . VAL A 1 74 ? -15.746 -31.391 -0.939 1.00 66.00 74 VAL A O 1
ATOM 601 N N . VAL A 1 75 ? -14.366 -29.966 -1.974 1.00 68.94 75 VAL A N 1
ATOM 602 C CA . VAL A 1 75 ? -14.280 -29.047 -0.831 1.00 68.94 75 VAL A CA 1
ATOM 603 C C . VAL A 1 75 ? -15.393 -28.014 -0.960 1.00 68.94 75 VAL A C 1
ATOM 605 O O . VAL A 1 75 ? -15.341 -27.144 -1.832 1.00 68.94 75 VAL A O 1
ATOM 608 N N . ALA A 1 76 ? -16.406 -28.118 -0.102 1.00 71.94 76 ALA A N 1
ATOM 609 C CA . ALA A 1 76 ? -17.406 -27.074 0.050 1.00 71.94 76 ALA A CA 1
ATOM 610 C C . ALA A 1 76 ? -16.879 -26.016 1.026 1.00 71.94 76 ALA A C 1
ATOM 612 O O . ALA A 1 76 ? -16.292 -26.337 2.062 1.00 71.94 76 ALA A O 1
ATOM 613 N N . TRP A 1 77 ? -17.073 -24.744 0.685 1.00 77.19 77 TRP A N 1
ATOM 614 C CA . TRP A 1 77 ? -16.739 -23.630 1.563 1.00 77.19 77 TRP A CA 1
ATOM 615 C C . TRP A 1 77 ? -18.029 -23.017 2.097 1.00 77.19 77 TRP A C 1
ATOM 617 O O . TRP A 1 77 ? -18.837 -22.503 1.321 1.00 77.19 77 TRP A O 1
ATOM 627 N N . GLU A 1 78 ? -18.217 -23.069 3.415 1.00 77.69 78 GLU A N 1
ATOM 628 C CA . GLU A 1 78 ? -19.379 -22.477 4.080 1.00 77.69 78 GLU A CA 1
ATOM 629 C C . GLU A 1 78 ? -18.974 -21.238 4.887 1.00 77.69 78 GLU A C 1
ATOM 631 O O . GLU A 1 78 ? -18.084 -21.337 5.737 1.00 77.69 78 GLU A O 1
ATOM 636 N N . PRO A 1 79 ? -19.601 -20.066 4.666 1.00 77.81 79 PRO A N 1
ATOM 637 C CA . PRO A 1 79 ? -19.311 -18.857 5.430 1.00 77.81 79 PRO A CA 1
ATOM 638 C C . PRO A 1 79 ? -19.828 -18.974 6.872 1.00 77.81 79 PRO A C 1
ATOM 640 O O . PRO A 1 79 ? -21.004 -19.238 7.103 1.00 77.81 79 PRO A O 1
ATOM 643 N N . VAL A 1 80 ? -18.952 -18.732 7.849 1.00 84.31 80 VAL A N 1
ATOM 644 C CA . VAL A 1 80 ? -19.228 -18.880 9.290 1.00 84.31 80 VAL A CA 1
ATOM 645 C C . VAL A 1 80 ? -19.307 -17.529 10.001 1.00 84.31 80 VAL A C 1
ATOM 647 O O . VAL A 1 80 ? -20.115 -17.348 10.909 1.00 84.31 80 VAL A O 1
ATOM 650 N N . GLU A 1 81 ? -18.459 -16.575 9.619 1.00 89.81 81 GLU A N 1
ATOM 651 C CA . GLU A 1 81 ? -18.347 -15.280 10.293 1.00 89.81 81 GLU A CA 1
ATOM 652 C C . GLU A 1 81 ? -18.071 -14.162 9.283 1.00 89.81 81 GLU A C 1
ATOM 654 O O . GLU A 1 81 ? -17.303 -14.335 8.334 1.00 89.81 81 GLU A O 1
ATOM 659 N N . GLU A 1 82 ? -18.660 -12.990 9.525 1.00 92.00 82 GLU A N 1
ATOM 660 C CA . GLU A 1 82 ? -18.326 -11.759 8.815 1.00 92.00 82 GLU A CA 1
ATOM 661 C C . GLU A 1 82 ? -17.534 -10.818 9.713 1.00 92.00 82 GLU A C 1
ATOM 663 O O . GLU A 1 82 ? -17.882 -10.583 10.872 1.00 92.00 82 GLU A O 1
ATOM 668 N N . ARG A 1 83 ? -16.457 -10.258 9.166 1.00 93.88 83 ARG A N 1
ATOM 669 C CA . ARG A 1 83 ? -15.544 -9.379 9.896 1.00 93.88 83 ARG A CA 1
ATOM 670 C C . ARG A 1 83 ? -15.465 -8.034 9.207 1.00 93.88 83 ARG A C 1
ATOM 672 O O . ARG A 1 83 ? -15.181 -7.953 8.016 1.00 93.88 83 ARG A O 1
ATOM 679 N N . VAL A 1 84 ? -15.692 -6.969 9.971 1.00 92.38 84 VAL A N 1
ATOM 680 C CA . VAL A 1 84 ? -15.620 -5.597 9.460 1.00 92.38 84 VAL A CA 1
ATOM 681 C C . VAL A 1 84 ? -14.183 -5.097 9.520 1.00 92.38 84 VAL A C 1
ATOM 683 O O . VAL A 1 84 ? -13.543 -5.113 10.575 1.00 92.38 84 VAL A O 1
ATOM 686 N N . TRP A 1 85 ? -13.702 -4.609 8.386 1.00 94.12 85 TRP A N 1
ATOM 687 C CA . TRP A 1 85 ? -12.386 -4.022 8.207 1.00 94.12 85 TRP A CA 1
ATOM 688 C C . TRP A 1 85 ? -12.501 -2.572 7.763 1.00 94.12 85 TRP A C 1
ATOM 690 O O . TRP A 1 85 ? -13.378 -2.210 6.978 1.00 94.12 85 TRP A O 1
ATOM 700 N N . VAL A 1 86 ? -11.575 -1.750 8.244 1.00 92.75 86 VAL A N 1
ATOM 701 C CA . VAL A 1 86 ? -11.420 -0.362 7.806 1.00 92.75 86 VAL A CA 1
ATOM 702 C C . VAL A 1 86 ? -10.000 -0.130 7.316 1.00 92.75 86 VAL A C 1
ATOM 704 O O . VAL A 1 86 ? -9.032 -0.654 7.883 1.00 92.75 86 VAL A O 1
ATOM 707 N N . ILE A 1 87 ? -9.869 0.657 6.253 1.00 94.06 87 ILE A N 1
ATOM 708 C CA . ILE A 1 87 ? -8.581 1.068 5.707 1.00 94.06 87 ILE A CA 1
ATOM 709 C C . ILE A 1 87 ? -8.562 2.585 5.633 1.00 94.06 87 ILE A C 1
ATOM 711 O O . ILE A 1 87 ? -9.424 3.200 5.006 1.00 94.06 87 ILE A O 1
ATOM 715 N N . GLN A 1 88 ? -7.547 3.175 6.258 1.00 93.50 88 GLN A N 1
ATOM 716 C CA . GLN A 1 88 ? -7.254 4.592 6.118 1.00 93.50 88 GLN A CA 1
ATOM 717 C C . GLN A 1 88 ? -6.005 4.771 5.270 1.00 93.50 88 GLN A C 1
ATOM 719 O O . GLN A 1 88 ? -4.946 4.227 5.580 1.00 93.50 88 GLN A O 1
ATOM 724 N N . CYS A 1 89 ? -6.120 5.590 4.239 1.00 93.81 89 CYS A N 1
ATOM 725 C CA . CYS A 1 89 ? -5.057 5.999 3.347 1.00 93.81 89 CYS A CA 1
ATOM 726 C C . CYS A 1 89 ? -4.517 7.375 3.767 1.00 93.81 89 CYS A C 1
ATOM 728 O O . CYS A 1 89 ? -5.258 8.310 4.089 1.00 93.81 89 CYS A O 1
ATOM 730 N N . LYS A 1 90 ? -3.191 7.521 3.779 1.00 93.19 90 LYS A N 1
ATOM 731 C CA . LYS A 1 90 ? -2.510 8.798 4.018 1.00 93.19 90 LYS A CA 1
ATOM 732 C C . LYS A 1 90 ? -1.339 8.985 3.064 1.00 93.19 90 LYS A C 1
ATOM 734 O O . LYS A 1 90 ? -0.280 8.384 3.207 1.00 93.19 90 LYS A O 1
ATOM 739 N N . ARG A 1 91 ? -1.526 9.884 2.104 1.00 92.62 91 ARG A N 1
ATOM 740 C CA . ARG A 1 91 ? -0.495 10.311 1.156 1.00 92.62 91 ARG A CA 1
ATOM 741 C C . ARG A 1 91 ? 0.279 11.499 1.737 1.00 92.62 91 ARG A C 1
ATOM 743 O O . ARG A 1 91 ? 0.048 12.644 1.360 1.00 92.62 91 ARG A O 1
ATOM 750 N N . GLU A 1 92 ? 1.060 11.229 2.776 1.00 91.25 92 GLU A N 1
ATOM 751 C CA . GLU A 1 92 ? 1.885 12.224 3.455 1.00 91.25 92 GLU A CA 1
ATOM 752 C C . GLU A 1 92 ? 3.319 11.727 3.582 1.00 91.25 92 GLU A C 1
ATOM 754 O O . GLU A 1 92 ? 3.536 10.549 3.859 1.00 91.25 92 GLU A O 1
ATOM 759 N N . LYS A 1 93 ? 4.281 12.656 3.512 1.00 90.25 93 LYS A N 1
ATOM 760 C CA . LYS A 1 93 ? 5.717 12.343 3.545 1.00 90.25 93 LYS A CA 1
ATOM 761 C C . LYS A 1 93 ? 6.202 11.734 4.858 1.00 90.25 93 LYS A C 1
ATOM 763 O O . LYS A 1 93 ? 7.216 11.042 4.860 1.00 90.25 93 LYS A O 1
ATOM 768 N N . GLU A 1 94 ? 5.529 12.020 5.970 1.00 94.25 94 GLU A N 1
ATOM 769 C CA . GLU A 1 94 ? 5.904 11.497 7.280 1.00 94.25 94 GLU A CA 1
ATOM 770 C C . GLU A 1 94 ? 4.695 11.380 8.209 1.00 94.25 94 GLU A C 1
ATOM 772 O O . GLU A 1 94 ? 3.898 12.309 8.357 1.00 94.25 94 GLU A O 1
ATOM 777 N N . ILE A 1 95 ? 4.607 10.249 8.913 1.00 95.62 95 ILE A N 1
ATOM 778 C CA . ILE A 1 95 ? 3.626 10.024 9.972 1.00 95.62 95 ILE A CA 1
ATOM 779 C C . ILE A 1 95 ? 4.355 9.637 11.261 1.00 95.62 95 ILE A C 1
ATOM 781 O O . ILE A 1 95 ? 4.853 8.522 11.440 1.00 95.62 95 ILE A O 1
ATOM 785 N N . GLY A 1 96 ? 4.381 10.579 12.202 1.00 95.94 96 GLY A N 1
ATOM 786 C CA . GLY A 1 96 ? 4.925 10.363 13.540 1.00 95.94 96 GLY A CA 1
ATOM 787 C C . GLY A 1 96 ? 3.963 9.622 14.489 1.00 95.94 96 GLY A C 1
ATOM 788 O O . GLY A 1 96 ? 2.761 9.517 14.215 1.00 95.94 96 GLY A O 1
ATOM 789 N N . PRO A 1 97 ? 4.447 9.171 15.664 1.00 96.75 97 PRO A N 1
ATOM 790 C CA . PRO A 1 97 ? 3.659 8.390 16.625 1.00 96.75 97 PRO A CA 1
ATOM 791 C C . PRO A 1 97 ? 2.365 9.074 17.088 1.00 96.75 97 PRO A C 1
ATOM 793 O O . PRO A 1 97 ? 1.319 8.433 17.162 1.00 96.75 97 PRO A O 1
ATOM 796 N N . THR A 1 98 ? 2.403 10.381 17.361 1.00 96.62 98 THR A N 1
ATOM 797 C CA . THR A 1 98 ? 1.225 11.152 17.800 1.00 96.62 98 THR A CA 1
ATOM 798 C C . THR A 1 98 ? 0.130 11.153 16.741 1.00 96.62 98 THR A C 1
ATOM 800 O O . THR A 1 98 ? -1.051 10.983 17.049 1.00 96.62 98 THR A O 1
ATOM 803 N N . LYS A 1 99 ? 0.521 11.313 15.474 1.00 95.19 99 LYS A N 1
ATOM 804 C CA . LYS A 1 99 ? -0.421 11.337 14.360 1.00 95.19 99 LYS A CA 1
ATOM 805 C C . LYS A 1 99 ? -0.995 9.951 14.091 1.00 95.19 99 LYS A C 1
ATOM 807 O O . LYS A 1 99 ? -2.203 9.853 13.917 1.00 95.19 99 LYS A O 1
ATOM 812 N N . ALA A 1 100 ? -0.175 8.902 14.146 1.00 94.44 100 ALA A N 1
ATOM 813 C CA . ALA A 1 100 ? -0.647 7.526 14.015 1.00 94.44 100 ALA A CA 1
ATOM 814 C C . ALA A 1 100 ? -1.670 7.157 15.100 1.00 94.44 100 ALA A C 1
ATOM 816 O O . ALA A 1 100 ? -2.710 6.591 14.777 1.00 94.44 100 ALA A O 1
ATOM 817 N N . ARG A 1 101 ? -1.450 7.569 16.361 1.00 94.19 101 ARG A N 1
ATOM 818 C CA . ARG A 1 101 ? -2.469 7.422 17.418 1.00 94.19 101 ARG A CA 1
ATOM 819 C C . ARG A 1 101 ? -3.746 8.165 17.063 1.00 94.19 101 ARG A C 1
ATOM 821 O O . ARG A 1 101 ? -4.818 7.589 17.133 1.00 94.19 101 ARG A O 1
ATOM 828 N N . ARG A 1 102 ? -3.651 9.431 16.649 1.00 92.75 102 ARG A N 1
ATOM 829 C CA . ARG A 1 102 ? -4.832 10.216 16.261 1.00 92.75 102 ARG A CA 1
ATOM 830 C C . ARG A 1 102 ? -5.617 9.556 15.124 1.00 92.75 102 ARG A C 1
ATOM 832 O O . ARG A 1 102 ? -6.838 9.549 15.182 1.00 92.75 102 ARG A O 1
ATOM 839 N N . ILE A 1 103 ? -4.931 8.987 14.134 1.00 91.81 103 ILE A N 1
ATOM 840 C CA . ILE A 1 103 ? -5.570 8.244 13.042 1.00 91.81 103 ILE A CA 1
ATOM 841 C C . ILE A 1 103 ? -6.275 6.996 13.585 1.00 91.81 103 ILE A C 1
ATOM 843 O O . ILE A 1 103 ? -7.449 6.801 13.296 1.00 91.81 103 ILE A O 1
ATOM 847 N N . ALA A 1 104 ? -5.604 6.215 14.438 1.00 89.81 104 ALA A N 1
ATOM 848 C CA . ALA A 1 104 ? -6.207 5.051 15.090 1.00 89.81 104 ALA A CA 1
ATOM 849 C C . ALA A 1 104 ? -7.456 5.410 15.920 1.00 89.81 104 ALA A C 1
ATOM 851 O O . ALA A 1 104 ? -8.382 4.612 16.024 1.00 89.81 104 ALA A O 1
ATOM 852 N N . ARG A 1 105 ? -7.493 6.620 16.499 1.00 86.81 105 ARG A N 1
ATOM 853 C CA . ARG A 1 105 ? -8.657 7.139 17.234 1.00 86.81 105 ARG A CA 1
ATOM 854 C C . ARG A 1 105 ? -9.811 7.550 16.335 1.00 86.81 105 ARG A C 1
ATOM 856 O O . ARG A 1 105 ? -10.949 7.336 16.733 1.00 86.81 105 ARG A O 1
ATOM 863 N N . GLY A 1 106 ? -9.496 8.191 15.210 1.00 82.38 106 GLY A N 1
ATOM 864 C CA . GLY A 1 106 ? -10.475 8.744 14.279 1.00 82.38 106 GLY A CA 1
ATOM 865 C C . GLY A 1 106 ? -11.183 7.667 13.470 1.00 82.38 106 GLY A C 1
ATOM 866 O O . GLY A 1 106 ? -12.397 7.682 13.424 1.00 82.38 106 GLY A O 1
ATOM 867 N N . GLY A 1 107 ? -10.447 6.685 12.937 1.00 73.69 107 GLY A N 1
ATOM 868 C CA . GLY A 1 107 ? -10.982 5.674 12.011 1.00 73.69 107 GLY A CA 1
ATOM 869 C C . GLY A 1 107 ? -11.899 4.608 12.624 1.00 73.69 107 GLY A C 1
ATOM 870 O O . GLY A 1 107 ? -11.937 3.487 12.126 1.00 73.69 107 GLY A O 1
ATOM 871 N N . MET A 1 108 ? -12.587 4.913 13.725 1.00 72.00 108 MET A N 1
ATOM 872 C CA . MET A 1 108 ? -13.572 4.041 14.362 1.00 72.00 108 MET A CA 1
ATOM 873 C C . MET A 1 108 ? -14.970 4.635 14.135 1.00 72.00 108 MET A C 1
ATOM 875 O O . MET A 1 108 ? -15.185 5.774 14.548 1.00 72.00 108 MET A O 1
ATOM 879 N N . PRO A 1 109 ? -15.929 3.906 13.535 1.00 64.31 109 PRO A N 1
ATOM 880 C CA . PRO A 1 109 ? -17.270 4.422 13.324 1.00 64.31 109 PRO A CA 1
ATOM 881 C C . PRO A 1 109 ? -17.950 4.709 14.663 1.00 64.31 109 PRO A C 1
ATOM 883 O O . PRO A 1 109 ? -17.910 3.908 15.600 1.00 64.31 109 PRO A O 1
ATOM 886 N N . SER A 1 110 ? -18.630 5.849 14.728 1.00 57.06 110 SER A N 1
ATOM 887 C CA . SER A 1 110 ? -19.301 6.364 15.927 1.00 57.06 110 SER A CA 1
ATOM 888 C C . SER A 1 110 ? -20.509 5.518 16.398 1.00 57.06 110 SER A C 1
ATOM 890 O O . SER A 1 110 ? -21.128 5.839 17.409 1.00 57.06 110 SER A O 1
ATOM 892 N N . GLY A 1 111 ? -20.849 4.431 15.689 1.00 55.94 111 GLY A N 1
ATOM 893 C CA . GLY A 1 111 ? -22.093 3.658 15.834 1.00 55.94 111 GLY A CA 1
ATOM 894 C C . GLY A 1 111 ? -22.019 2.338 16.613 1.00 55.94 111 GLY A C 1
ATOM 895 O O . GLY A 1 111 ? -22.999 1.603 16.621 1.00 55.94 111 GLY A O 1
ATOM 896 N N . GLY A 1 112 ? -20.897 2.005 17.259 1.00 55.06 112 GLY A N 1
ATOM 897 C CA . GLY A 1 112 ? -20.780 0.773 18.060 1.00 55.06 112 GLY A CA 1
ATOM 898 C C . GLY A 1 112 ? -20.508 -0.510 17.260 1.00 55.06 112 GLY A C 1
ATOM 899 O O . GLY A 1 112 ? -20.380 -1.579 17.859 1.00 55.06 112 GLY A O 1
ATOM 900 N N . ASP A 1 113 ? -20.348 -0.407 15.938 1.00 64.94 113 ASP A N 1
ATOM 901 C CA . ASP A 1 113 ? -19.847 -1.498 15.102 1.00 64.94 113 ASP A CA 1
ATOM 902 C C . ASP A 1 113 ? -18.433 -1.887 15.548 1.00 64.94 113 ASP A C 1
ATOM 904 O O . ASP A 1 113 ? -17.494 -1.083 15.536 1.00 64.94 113 ASP A O 1
ATOM 908 N N . LYS A 1 114 ? -18.265 -3.151 15.937 1.00 82.06 114 LYS A N 1
ATOM 909 C CA . LYS A 1 114 ? -16.966 -3.672 16.350 1.00 82.06 114 LYS A CA 1
ATOM 910 C C . LYS A 1 114 ? -16.099 -3.922 15.119 1.00 82.06 114 LYS A C 1
ATOM 912 O O . LYS A 1 114 ? -16.263 -4.927 14.432 1.00 82.06 114 LYS A O 1
ATOM 917 N N . ILE A 1 115 ? -15.139 -3.032 14.874 1.00 89.31 115 ILE A N 1
ATOM 918 C CA . ILE A 1 115 ? -14.103 -3.256 13.862 1.00 89.31 115 ILE A CA 1
ATOM 919 C C . ILE A 1 115 ? -13.266 -4.470 14.264 1.00 89.31 115 ILE A C 1
ATOM 921 O O . ILE A 1 115 ? -12.674 -4.516 15.345 1.00 89.31 115 ILE A O 1
ATOM 925 N N . TYR A 1 116 ? -13.180 -5.440 13.361 1.00 93.44 116 TYR A N 1
ATOM 926 C CA . TYR A 1 116 ? -12.276 -6.567 13.503 1.00 93.44 116 TYR A CA 1
ATOM 927 C C . TYR A 1 116 ? -10.846 -6.154 13.143 1.00 93.44 116 TYR A C 1
ATOM 929 O O . TYR A 1 116 ? -9.926 -6.386 13.933 1.00 93.44 116 TYR A O 1
ATOM 937 N N . GLY A 1 117 ? -10.666 -5.502 11.990 1.00 94.31 117 GLY A N 1
ATOM 938 C CA . GLY A 1 117 ? -9.348 -5.170 11.458 1.00 94.31 117 GLY A CA 1
ATOM 939 C C . GLY A 1 117 ? -9.171 -3.718 11.004 1.00 94.31 117 GLY A C 1
ATOM 940 O O . GLY A 1 117 ? -10.076 -3.132 10.414 1.00 94.31 117 GLY A O 1
ATOM 941 N N . PHE A 1 118 ? -7.990 -3.138 11.244 1.00 94.44 118 PHE A N 1
ATOM 942 C CA . PHE A 1 118 ? -7.635 -1.781 10.801 1.00 94.44 118 PHE A CA 1
ATOM 943 C C . PHE A 1 118 ? -6.292 -1.761 10.064 1.00 94.44 118 PHE A C 1
ATOM 945 O O . PHE A 1 118 ? -5.243 -2.058 10.637 1.00 94.44 118 PHE A O 1
ATOM 952 N N . ILE A 1 119 ? -6.315 -1.354 8.798 1.00 96.25 119 ILE A N 1
ATOM 953 C CA . ILE A 1 119 ? -5.127 -1.093 7.988 1.00 96.25 119 ILE A CA 1
ATOM 954 C C . ILE A 1 119 ? -4.897 0.423 7.858 1.00 96.25 119 ILE A C 1
ATOM 956 O O . ILE A 1 119 ? -5.761 1.161 7.390 1.00 96.25 119 ILE A O 1
ATOM 960 N N . LEU A 1 120 ? -3.711 0.899 8.238 1.00 96.25 120 LEU A N 1
ATOM 961 C CA . LEU A 1 120 ? -3.231 2.239 7.898 1.00 96.25 120 LEU A CA 1
ATOM 962 C C . LEU A 1 120 ? -2.248 2.136 6.729 1.00 96.25 120 LEU A C 1
ATOM 964 O O . LEU A 1 120 ? -1.117 1.692 6.916 1.00 96.25 120 LEU A O 1
ATOM 968 N N . ALA A 1 121 ? -2.667 2.562 5.542 1.00 96.88 121 ALA A N 1
ATOM 969 C CA . ALA A 1 121 ? -1.825 2.624 4.355 1.00 96.88 121 ALA A CA 1
ATOM 970 C C . ALA A 1 121 ? -1.263 4.036 4.163 1.00 96.88 121 ALA A C 1
ATOM 972 O O . ALA A 1 121 ? -2.016 5.011 4.173 1.00 96.88 121 ALA A O 1
ATOM 973 N N . ALA A 1 122 ? 0.049 4.167 3.972 1.00 96.12 122 ALA A N 1
ATOM 974 C CA . ALA A 1 122 ? 0.678 5.466 3.789 1.00 96.12 122 ALA A CA 1
ATOM 975 C C . ALA A 1 122 ? 1.789 5.487 2.740 1.00 96.12 122 ALA A C 1
ATOM 977 O O . ALA A 1 122 ? 2.495 4.509 2.524 1.00 96.12 122 ALA A O 1
ATOM 978 N N . ALA A 1 123 ? 1.968 6.662 2.136 1.00 95.44 123 ALA A N 1
ATOM 979 C CA . ALA A 1 123 ? 3.029 6.949 1.169 1.00 95.44 123 ALA A CA 1
ATOM 980 C C . ALA A 1 123 ? 4.429 7.107 1.803 1.00 95.44 123 ALA A C 1
ATOM 982 O O . ALA A 1 123 ? 5.418 7.266 1.083 1.00 95.44 123 ALA A O 1
ATOM 983 N N . CYS A 1 124 ? 4.529 7.035 3.135 1.00 94.69 124 CYS A N 1
ATOM 984 C CA . CYS A 1 124 ? 5.772 7.113 3.897 1.00 94.69 124 CYS A CA 1
ATOM 985 C C . CYS A 1 124 ? 6.064 5.828 4.673 1.00 94.69 124 CYS A C 1
ATOM 987 O O . CYS A 1 124 ? 5.173 5.032 4.970 1.00 94.69 124 CYS A O 1
ATOM 989 N N . ASP A 1 125 ? 7.319 5.658 5.076 1.00 95.50 125 ASP A N 1
ATOM 990 C CA . ASP A 1 125 ? 7.697 4.604 6.009 1.00 95.50 125 ASP A CA 1
ATOM 991 C C . ASP A 1 125 ? 7.388 4.987 7.455 1.00 95.50 125 ASP A C 1
ATOM 993 O O . ASP A 1 125 ? 7.412 6.153 7.856 1.00 95.50 125 ASP A O 1
ATOM 997 N N . PHE A 1 126 ? 7.124 3.970 8.269 1.00 96.12 126 PHE A N 1
ATOM 998 C CA . PHE A 1 126 ? 6.859 4.143 9.688 1.00 96.12 126 PHE A CA 1
ATOM 999 C C . PHE A 1 126 ? 8.100 3.820 10.516 1.00 96.12 126 PHE A C 1
ATOM 1001 O O . PHE A 1 126 ? 8.809 2.846 10.262 1.00 96.12 126 PHE A O 1
ATOM 1008 N N . SER A 1 127 ? 8.339 4.587 11.578 1.00 96.75 127 SER A N 1
ATOM 1009 C CA . SER A 1 127 ? 9.312 4.194 12.601 1.00 96.75 127 SER A CA 1
ATOM 1010 C C . SER A 1 127 ? 8.752 3.061 13.471 1.00 96.75 127 SER A C 1
ATOM 1012 O O . SER A 1 127 ? 7.534 2.901 13.588 1.00 96.75 127 SER A O 1
ATOM 1014 N N . LYS A 1 128 ? 9.619 2.308 14.163 1.00 96.81 128 LYS A N 1
ATOM 1015 C CA . LYS A 1 128 ? 9.176 1.331 15.178 1.00 96.81 128 LYS A CA 1
ATOM 1016 C C . LYS A 1 128 ? 8.256 1.977 16.223 1.00 96.81 128 LYS A C 1
ATOM 1018 O O . LYS A 1 128 ? 7.182 1.460 16.497 1.00 96.81 128 LYS A O 1
ATOM 1023 N N . ARG A 1 129 ? 8.632 3.161 16.725 1.00 97.44 129 ARG A N 1
ATOM 1024 C CA . ARG A 1 129 ? 7.828 3.920 17.699 1.00 97.44 129 ARG A CA 1
ATOM 1025 C C . ARG A 1 129 ? 6.440 4.263 17.155 1.00 97.44 129 ARG A C 1
ATOM 1027 O O . ARG A 1 129 ? 5.476 4.257 17.914 1.00 97.44 129 ARG A O 1
ATOM 1034 N N . THR A 1 130 ? 6.337 4.570 15.861 1.00 97.31 130 THR A N 1
ATOM 1035 C CA . THR A 1 130 ? 5.052 4.847 15.209 1.00 97.31 130 THR A CA 1
ATOM 1036 C C . THR A 1 130 ? 4.192 3.586 15.133 1.00 97.31 130 THR A C 1
ATOM 1038 O O . THR A 1 130 ? 3.018 3.648 15.494 1.00 97.31 130 THR A O 1
ATOM 1041 N N . ARG A 1 131 ? 4.776 2.447 14.731 1.00 96.81 131 ARG A N 1
ATOM 1042 C CA . ARG A 1 131 ? 4.073 1.153 14.687 1.00 96.81 131 ARG A CA 1
ATOM 1043 C C . ARG A 1 131 ? 3.547 0.760 16.069 1.00 96.81 131 ARG A C 1
ATOM 1045 O O . ARG A 1 131 ? 2.356 0.506 16.216 1.00 96.81 131 ARG A O 1
ATOM 1052 N N . ASP A 1 132 ? 4.403 0.806 17.090 1.00 97.50 132 ASP A N 1
ATOM 1053 C CA . ASP A 1 132 ? 4.038 0.464 18.472 1.00 97.50 132 ASP A CA 1
ATOM 1054 C C . ASP A 1 132 ? 2.889 1.349 18.983 1.00 97.50 132 ASP A C 1
ATOM 1056 O O . ASP A 1 132 ? 1.915 0.858 19.553 1.00 97.50 132 ASP A O 1
ATOM 1060 N N . ALA A 1 133 ? 2.969 2.657 18.722 1.00 97.06 133 ALA A N 1
ATOM 1061 C CA . ALA A 1 133 ? 1.942 3.619 19.101 1.00 97.06 133 ALA A CA 1
ATOM 1062 C C . ALA A 1 133 ? 0.588 3.355 18.421 1.00 97.06 133 ALA A C 1
ATOM 1064 O O . ALA A 1 133 ? -0.448 3.482 19.073 1.00 97.06 133 ALA A O 1
ATOM 1065 N N . PHE A 1 134 ? 0.591 2.993 17.135 1.00 96.44 134 PHE A N 1
ATOM 1066 C CA . PHE A 1 134 ? -0.621 2.647 16.393 1.00 96.44 134 PHE A CA 1
ATOM 1067 C C . PHE A 1 134 ? -1.259 1.360 16.925 1.00 96.44 134 PHE A C 1
ATOM 1069 O O . PHE A 1 134 ? -2.430 1.368 17.296 1.00 96.44 134 PHE A O 1
ATOM 1076 N N . HIS A 1 135 ? -0.484 0.276 17.034 1.00 95.25 135 HIS A N 1
ATOM 1077 C CA . HIS A 1 135 ? -0.997 -1.013 17.505 1.00 95.25 135 HIS A CA 1
ATOM 1078 C C . HIS A 1 135 ? -1.505 -0.945 18.948 1.00 95.25 135 HIS A C 1
ATOM 1080 O O . HIS A 1 135 ? -2.518 -1.566 19.270 1.00 95.25 135 HIS A O 1
ATOM 1086 N N . GLN A 1 136 ? -0.829 -0.192 19.823 1.00 95.44 136 GLN A N 1
ATOM 1087 C CA . GLN A 1 136 ? -1.280 0.007 21.199 1.00 95.44 136 GLN A CA 1
ATOM 1088 C C . GLN A 1 136 ? -2.656 0.682 21.240 1.00 95.44 136 GLN A C 1
ATOM 1090 O O . GLN A 1 136 ? -3.550 0.194 21.928 1.00 95.44 136 GLN A O 1
ATOM 1095 N N . GLU A 1 137 ? -2.835 1.775 20.496 1.00 94.19 137 GLU A N 1
ATOM 1096 C CA . GLU A 1 137 ? -4.104 2.507 20.460 1.00 94.19 137 GLU A CA 1
ATOM 1097 C C . GLU A 1 137 ? -5.218 1.672 19.803 1.00 94.19 137 GLU A C 1
ATOM 1099 O O . GLU A 1 137 ? -6.328 1.623 20.328 1.00 94.19 137 GLU A O 1
ATOM 1104 N N . ALA A 1 138 ? -4.926 0.948 18.715 1.00 92.06 138 ALA A N 1
ATOM 1105 C CA . ALA A 1 138 ? -5.898 0.072 18.054 1.00 92.06 138 ALA A CA 1
ATOM 1106 C C . ALA A 1 138 ? -6.400 -1.044 18.992 1.00 92.06 138 ALA A C 1
ATOM 1108 O O . ALA A 1 138 ? -7.605 -1.267 19.113 1.00 92.06 138 ALA A O 1
ATOM 1109 N N . ARG A 1 139 ? -5.490 -1.699 19.729 1.00 91.56 139 ARG A N 1
ATOM 1110 C CA . ARG A 1 139 ? -5.844 -2.741 20.710 1.00 91.56 139 ARG A CA 1
ATOM 1111 C C . ARG A 1 139 ? -6.678 -2.198 21.865 1.00 91.56 139 ARG A C 1
ATOM 1113 O O . ARG A 1 139 ? -7.640 -2.842 22.269 1.00 91.56 139 ARG A O 1
ATOM 1120 N N . GLN A 1 140 ? -6.337 -1.014 22.381 1.00 91.12 140 GLN A N 1
ATOM 1121 C CA . GLN A 1 140 ? -7.112 -0.356 23.444 1.00 91.12 140 GLN A CA 1
ATOM 1122 C C . GLN A 1 140 ? -8.560 -0.079 23.026 1.00 91.12 140 GLN A C 1
ATOM 1124 O O . GLN A 1 140 ? -9.442 -0.026 23.877 1.00 91.12 140 GLN A O 1
ATOM 1129 N N . ARG A 1 141 ? -8.809 0.052 21.721 1.00 86.81 141 ARG A N 1
ATOM 1130 C CA . ARG A 1 141 ? -10.136 0.281 21.139 1.00 86.81 141 ARG A CA 1
ATOM 1131 C C . ARG A 1 141 ? -10.852 -0.998 20.707 1.00 86.81 141 ARG A C 1
ATOM 1133 O O . ARG A 1 141 ? -11.941 -0.926 20.156 1.00 86.81 141 ARG A O 1
ATOM 1140 N N . GLY A 1 142 ? -10.272 -2.166 20.983 1.00 88.69 142 GLY A N 1
ATOM 1141 C CA . GLY A 1 142 ? -10.907 -3.456 20.719 1.00 88.69 142 GLY A CA 1
ATOM 1142 C C . GLY A 1 142 ? -10.741 -3.982 19.293 1.00 88.69 142 GLY A C 1
ATOM 1143 O O . GLY A 1 142 ? -11.372 -4.987 18.963 1.00 88.69 142 GLY A O 1
ATOM 1144 N N . VAL A 1 143 ? -9.880 -3.360 18.478 1.00 91.44 143 VAL A N 1
ATOM 1145 C CA . VAL A 1 143 ? -9.495 -3.888 17.162 1.00 91.44 143 VAL A CA 1
ATOM 1146 C C . VAL A 1 143 ? -8.663 -5.157 17.361 1.00 91.44 143 VAL A C 1
ATOM 1148 O O . VAL A 1 143 ? -7.676 -5.149 18.105 1.00 91.44 143 VAL A O 1
ATOM 1151 N N . ARG A 1 144 ? -9.051 -6.252 16.699 1.00 92.69 144 ARG A N 1
ATOM 1152 C CA . ARG A 1 144 ? -8.364 -7.550 16.806 1.00 92.69 144 ARG A CA 1
ATOM 1153 C C . ARG A 1 144 ? -7.078 -7.574 15.991 1.00 92.69 144 ARG A C 1
ATOM 1155 O O . ARG A 1 144 ? -6.036 -7.976 16.503 1.00 92.69 144 ARG A O 1
ATOM 1162 N N . GLU A 1 145 ? -7.149 -7.115 14.746 1.00 95.00 145 GLU A N 1
ATOM 1163 C CA . GLU A 1 145 ? -6.029 -7.117 13.808 1.00 95.00 145 GLU A CA 1
ATOM 1164 C C . GLU A 1 145 ? -5.703 -5.696 13.353 1.00 95.00 145 GLU A C 1
ATOM 1166 O O . GLU A 1 145 ? -6.574 -4.911 13.004 1.00 95.00 145 GLU A O 1
ATOM 1171 N N . SER A 1 146 ? -4.428 -5.322 13.368 1.00 95.25 146 SER A N 1
ATOM 1172 C CA . SER A 1 146 ? -4.022 -3.998 12.900 1.00 95.25 146 SER A CA 1
ATOM 1173 C C . SER A 1 146 ? -2.747 -4.091 12.084 1.00 95.25 146 SER A C 1
ATOM 1175 O O . SER A 1 146 ? -1.828 -4.818 12.461 1.00 95.25 146 SER A O 1
ATOM 1177 N N . TYR A 1 147 ? -2.696 -3.352 10.979 1.00 97.12 147 TYR A N 1
ATOM 1178 C CA . TYR A 1 147 ? -1.588 -3.358 10.029 1.00 97.12 147 TYR A CA 1
ATOM 1179 C C . TYR A 1 147 ? -1.206 -1.935 9.644 1.00 97.12 147 TYR A C 1
ATOM 1181 O O . TYR A 1 147 ? -2.059 -1.053 9.546 1.00 97.12 147 TYR A O 1
ATOM 1189 N N . LEU A 1 148 ? 0.084 -1.725 9.399 1.00 97.12 148 LEU A N 1
ATOM 1190 C CA . LEU A 1 148 ? 0.580 -0.531 8.732 1.00 97.12 148 LEU A CA 1
ATOM 1191 C C . LEU A 1 148 ? 1.190 -0.958 7.402 1.00 97.12 148 LEU A C 1
ATOM 1193 O O . LEU A 1 148 ? 2.109 -1.772 7.402 1.00 97.12 148 LEU A O 1
ATOM 1197 N N . TRP A 1 149 ? 0.684 -0.416 6.299 1.00 97.62 149 TRP A N 1
ATOM 1198 C CA . TRP A 1 149 ? 1.297 -0.547 4.980 1.00 97.62 149 TRP A CA 1
ATOM 1199 C C . TRP A 1 149 ? 2.045 0.746 4.691 1.00 97.62 149 TRP A C 1
ATOM 1201 O O . TRP A 1 149 ? 1.443 1.745 4.300 1.00 97.62 149 TRP A O 1
ATOM 1211 N N . GLY A 1 150 ? 3.340 0.759 4.998 1.00 96.44 150 GLY A N 1
ATOM 1212 C CA . GLY A 1 150 ? 4.207 1.890 4.693 1.00 96.44 150 GLY A CA 1
ATOM 1213 C C . GLY A 1 150 ? 4.663 1.880 3.241 1.00 96.44 150 GLY A C 1
ATOM 1214 O O . GLY A 1 150 ? 4.362 0.962 2.480 1.00 96.44 150 GLY A O 1
ATOM 1215 N N . LYS A 1 151 ? 5.452 2.888 2.876 1.00 95.31 151 LYS A N 1
ATOM 1216 C CA . LYS A 1 151 ? 6.019 3.020 1.533 1.00 95.31 151 LYS A CA 1
ATOM 1217 C C . LYS A 1 151 ? 6.718 1.741 1.065 1.00 95.31 151 LYS A C 1
ATOM 1219 O O . LYS A 1 151 ? 6.381 1.239 -0.003 1.00 95.31 151 LYS A O 1
ATOM 1224 N N . ALA A 1 152 ? 7.655 1.216 1.855 1.00 93.31 152 ALA A N 1
ATOM 1225 C CA . ALA A 1 152 ? 8.388 0.001 1.509 1.00 93.31 152 ALA A CA 1
ATOM 1226 C C . ALA A 1 152 ? 7.455 -1.211 1.337 1.00 93.31 152 ALA A C 1
ATOM 1228 O O . ALA A 1 152 ? 7.580 -1.940 0.359 1.00 93.31 152 ALA A O 1
ATOM 1229 N N . ASP A 1 153 ? 6.465 -1.369 2.224 1.00 94.94 153 ASP A N 1
ATOM 1230 C CA . ASP A 1 153 ? 5.496 -2.469 2.148 1.00 94.94 153 ASP A CA 1
ATOM 1231 C C . ASP A 1 153 ? 4.670 -2.395 0.847 1.00 94.94 153 ASP A C 1
ATOM 1233 O O . ASP A 1 153 ? 4.440 -3.406 0.185 1.00 94.94 153 ASP A O 1
ATOM 1237 N N . LEU A 1 154 ? 4.245 -1.189 0.452 1.00 96.12 154 LEU A N 1
ATOM 1238 C CA . LEU A 1 154 ? 3.485 -0.960 -0.779 1.00 96.12 154 LEU A CA 1
ATOM 1239 C C . LEU A 1 154 ? 4.329 -1.177 -2.038 1.00 96.12 154 LEU A C 1
ATOM 1241 O O . LEU A 1 154 ? 3.824 -1.735 -3.013 1.00 96.12 154 LEU A O 1
ATOM 1245 N N . GLU A 1 155 ? 5.595 -0.750 -2.035 1.00 94.50 155 GLU A N 1
ATOM 1246 C CA . GLU A 1 155 ? 6.526 -1.036 -3.132 1.00 94.50 155 GLU A CA 1
ATOM 1247 C C . GLU A 1 155 ? 6.715 -2.543 -3.296 1.00 94.50 155 GLU A C 1
ATOM 1249 O O . GLU A 1 155 ? 6.509 -3.067 -4.393 1.00 94.50 155 GLU A O 1
ATOM 1254 N N . ASP A 1 156 ? 7.031 -3.246 -2.207 1.00 93.50 156 ASP A N 1
ATOM 1255 C C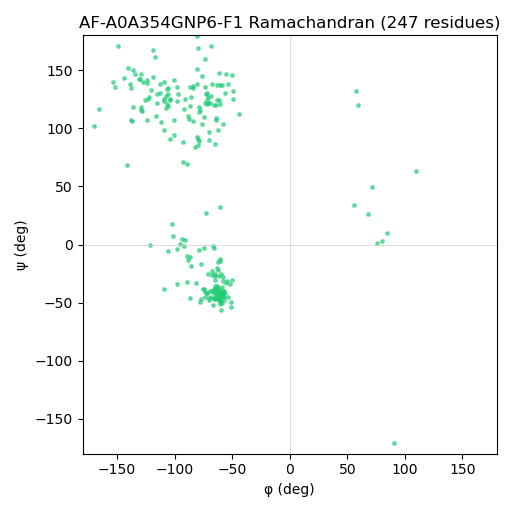A . ASP A 1 156 ? 7.244 -4.692 -2.216 1.00 93.50 156 ASP A CA 1
ATOM 1256 C C . ASP A 1 156 ? 6.012 -5.439 -2.734 1.00 93.50 156 ASP A C 1
ATOM 1258 O O . ASP A 1 156 ? 6.142 -6.341 -3.566 1.00 93.50 156 ASP A O 1
ATOM 1262 N N . MET A 1 157 ? 4.809 -5.026 -2.312 1.00 94.94 157 MET A N 1
ATOM 1263 C CA . MET A 1 157 ? 3.566 -5.556 -2.866 1.00 94.94 157 MET A CA 1
ATOM 1264 C C . MET A 1 157 ? 3.485 -5.288 -4.370 1.00 94.94 157 MET A C 1
ATOM 1266 O O . MET A 1 157 ? 3.379 -6.240 -5.133 1.00 94.94 157 MET A O 1
ATOM 1270 N N . LEU A 1 158 ? 3.581 -4.037 -4.826 1.00 94.06 158 LEU A N 1
ATOM 1271 C CA . LEU A 1 158 ? 3.403 -3.667 -6.240 1.00 94.06 158 LEU A CA 1
ATOM 1272 C C . LEU A 1 158 ? 4.416 -4.313 -7.193 1.00 94.06 158 LEU A C 1
ATOM 1274 O O . LEU A 1 158 ? 4.105 -4.519 -8.367 1.00 94.06 158 LEU A O 1
ATOM 1278 N N . PHE A 1 159 ? 5.613 -4.650 -6.711 1.00 91.75 159 PHE A N 1
ATOM 1279 C CA . PHE A 1 159 ? 6.621 -5.348 -7.507 1.00 91.75 159 PHE A CA 1
ATOM 1280 C C . PHE A 1 159 ? 6.369 -6.858 -7.650 1.00 91.75 159 PHE A C 1
ATOM 1282 O O . PHE A 1 159 ? 7.075 -7.524 -8.417 1.00 91.75 159 PHE A O 1
ATOM 1289 N N . LEU A 1 160 ? 5.346 -7.415 -6.992 1.00 90.75 160 LEU A N 1
ATOM 1290 C CA . LEU A 1 160 ? 4.917 -8.787 -7.247 1.00 90.75 160 LEU A CA 1
ATOM 1291 C C . LEU A 1 160 ? 4.306 -8.912 -8.656 1.00 90.75 160 LEU A C 1
ATOM 1293 O O . LEU A 1 160 ? 3.478 -8.087 -9.046 1.00 90.75 160 LEU A O 1
ATOM 1297 N N . PRO A 1 161 ? 4.610 -9.988 -9.415 1.00 89.50 161 PRO A N 1
ATOM 1298 C CA . PRO A 1 161 ? 4.138 -10.147 -10.794 1.00 89.50 161 PRO A CA 1
ATOM 1299 C C . PRO A 1 161 ? 2.619 -10.044 -10.980 1.00 89.50 161 PRO A C 1
ATOM 1301 O O . PRO A 1 161 ? 2.162 -9.593 -12.028 1.00 89.50 161 PRO A O 1
ATOM 1304 N N . LYS A 1 162 ? 1.835 -10.449 -9.973 1.00 91.12 162 LYS A N 1
ATOM 1305 C CA . LYS A 1 162 ? 0.369 -10.383 -10.013 1.00 91.12 162 LYS A CA 1
ATOM 1306 C C . LYS A 1 162 ? -0.174 -8.950 -10.070 1.00 91.12 162 LYS A C 1
ATOM 1308 O O . LYS A 1 162 ? -1.234 -8.733 -10.650 1.00 91.12 162 LYS A O 1
ATOM 1313 N N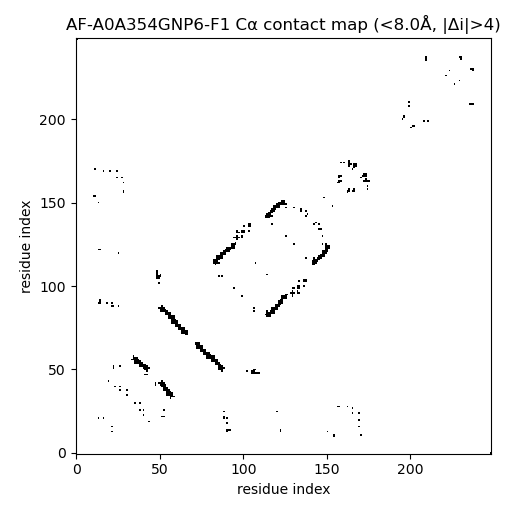 . TYR A 1 163 ? 0.581 -7.967 -9.581 1.00 94.50 163 TYR A N 1
ATOM 1314 C CA . TYR A 1 163 ? 0.195 -6.556 -9.599 1.00 94.50 163 TYR A CA 1
ATOM 1315 C C . TYR A 1 163 ? 0.890 -5.743 -10.704 1.00 94.50 163 TYR A C 1
ATOM 1317 O O . TYR A 1 163 ? 0.847 -4.515 -10.666 1.00 94.50 163 TYR A O 1
ATOM 1325 N N . ASP A 1 164 ? 1.465 -6.388 -11.734 1.00 91.50 164 ASP A N 1
ATOM 1326 C CA . ASP A 1 164 ? 2.076 -5.681 -12.882 1.00 91.50 164 ASP A CA 1
ATOM 1327 C C . ASP A 1 164 ? 1.088 -4.711 -13.553 1.00 91.50 164 ASP A C 1
ATOM 1329 O O . ASP A 1 164 ? 1.462 -3.636 -14.014 1.00 91.50 164 ASP A O 1
ATOM 1333 N N . HIS A 1 165 ? -0.199 -5.070 -13.556 1.00 91.94 165 HIS A N 1
ATOM 1334 C CA . HIS A 1 165 ? -1.270 -4.226 -14.076 1.00 91.94 165 HIS A CA 1
ATOM 1335 C C . HIS A 1 165 ? -1.458 -2.937 -13.256 1.00 91.94 165 HIS A C 1
ATOM 1337 O O . HIS A 1 165 ? -1.649 -1.876 -13.846 1.00 91.94 165 HIS A O 1
ATOM 1343 N N . LEU A 1 166 ? -1.342 -2.996 -11.922 1.00 94.56 166 LEU A N 1
ATOM 1344 C CA . LEU A 1 166 ? -1.393 -1.814 -11.053 1.00 94.56 166 LEU A CA 1
ATOM 1345 C C . LEU A 1 166 ? -0.140 -0.961 -11.240 1.00 94.56 166 LEU A C 1
ATOM 1347 O O . LEU A 1 166 ? -0.228 0.251 -11.434 1.00 94.56 166 LEU A O 1
ATOM 1351 N N . LEU A 1 167 ? 1.030 -1.599 -11.251 1.00 92.69 167 LEU A N 1
ATOM 1352 C CA . LEU A 1 167 ? 2.300 -0.916 -11.461 1.00 92.69 167 LEU A CA 1
ATOM 1353 C C . LEU A 1 167 ? 2.303 -0.143 -12.795 1.00 92.69 167 LEU A C 1
ATOM 1355 O O . LEU A 1 167 ? 2.737 1.011 -12.855 1.00 92.69 167 LEU A O 1
ATOM 1359 N N . PHE A 1 168 ? 1.728 -0.731 -13.846 1.00 90.88 168 PHE A N 1
ATOM 1360 C CA . PHE A 1 168 ? 1.555 -0.066 -15.133 1.00 90.88 168 PHE A CA 1
ATOM 1361 C C . PHE A 1 168 ? 0.503 1.051 -15.082 1.00 90.88 168 PHE A C 1
ATOM 1363 O O . PHE A 1 168 ? 0.779 2.163 -15.526 1.00 90.88 168 PHE A O 1
ATOM 1370 N N . ALA A 1 169 ? -0.676 0.806 -14.506 1.00 92.81 169 ALA A N 1
ATOM 1371 C CA . ALA A 1 169 ? -1.768 1.782 -14.485 1.00 92.81 169 ALA A CA 1
ATOM 1372 C C . ALA A 1 169 ? -1.443 3.053 -13.675 1.00 92.81 169 ALA A C 1
ATOM 1374 O O . ALA A 1 169 ? -1.881 4.152 -14.033 1.00 92.81 169 ALA A O 1
ATOM 1375 N N . TYR A 1 170 ? -0.692 2.915 -12.579 1.00 93.38 170 TYR A N 1
ATOM 1376 C CA . TYR A 1 170 ? -0.384 4.019 -11.665 1.00 93.38 170 TYR A CA 1
ATOM 1377 C C . TYR A 1 170 ? 0.983 4.656 -11.917 1.00 93.38 170 TYR A C 1
ATOM 1379 O O . TYR A 1 170 ? 1.105 5.870 -11.778 1.00 93.38 170 TYR A O 1
ATOM 1387 N N . PHE A 1 171 ? 1.986 3.877 -12.336 1.00 91.62 171 PHE A N 1
ATOM 1388 C CA . PHE A 1 171 ? 3.366 4.359 -12.483 1.00 91.62 171 PHE A CA 1
ATOM 1389 C C . PHE A 1 171 ? 3.934 4.206 -13.898 1.00 91.62 171 PHE A C 1
ATOM 1391 O O . PHE A 1 171 ? 5.073 4.601 -14.137 1.00 91.62 171 PHE A O 1
ATOM 1398 N N . ASN A 1 172 ? 3.168 3.654 -14.847 1.00 88.75 172 ASN A N 1
ATOM 1399 C CA . ASN A 1 172 ? 3.611 3.376 -16.217 1.00 88.75 172 ASN A CA 1
ATOM 1400 C C . ASN A 1 172 ? 4.875 2.490 -16.279 1.00 88.75 172 ASN A C 1
ATOM 1402 O O . ASN A 1 172 ? 5.729 2.632 -17.156 1.00 88.75 172 ASN A O 1
ATOM 1406 N N . ILE A 1 173 ? 5.010 1.565 -15.324 1.00 86.06 173 ILE A N 1
ATOM 1407 C CA . ILE A 1 173 ? 6.110 0.599 -15.252 1.00 86.06 173 ILE A CA 1
ATOM 1408 C C . ILE A 1 173 ? 5.539 -0.804 -15.498 1.00 86.06 173 ILE A C 1
ATOM 1410 O O . ILE A 1 173 ? 4.582 -1.196 -14.846 1.00 86.06 173 ILE A O 1
ATOM 1414 N N . SER A 1 174 ? 6.145 -1.579 -16.408 1.00 84.81 174 SER A N 1
ATOM 1415 C CA . SER A 1 174 ? 5.820 -3.005 -16.601 1.00 84.81 174 SER A CA 1
ATOM 1416 C C . SER A 1 174 ? 7.052 -3.899 -16.446 1.00 84.81 174 SER A C 1
ATOM 1418 O O . SER A 1 174 ? 8.065 -3.761 -17.148 1.00 84.81 174 SER A O 1
ATOM 1420 N N . LEU A 1 175 ? 6.935 -4.875 -15.551 1.00 81.12 175 LEU A N 1
ATOM 1421 C CA . LEU A 1 175 ? 7.892 -5.945 -15.299 1.00 81.12 175 LEU A CA 1
ATOM 1422 C C . LEU A 1 175 ? 8.010 -6.875 -16.505 1.00 81.12 175 LEU A C 1
ATOM 1424 O O . LEU A 1 175 ? 9.119 -7.293 -16.852 1.00 81.12 175 LEU A O 1
ATOM 1428 N N . GLN A 1 176 ? 6.901 -7.164 -17.191 1.00 77.50 176 GLN A N 1
ATOM 1429 C CA . GLN A 1 176 ? 6.910 -8.016 -18.381 1.00 77.50 176 GLN A CA 1
ATOM 1430 C C . GLN A 1 176 ? 7.682 -7.377 -19.538 1.00 77.50 176 GLN A C 1
ATOM 1432 O O . GLN A 1 176 ? 8.544 -8.029 -20.140 1.00 77.50 176 GLN A O 1
ATOM 1437 N N . VAL A 1 177 ? 7.427 -6.095 -19.829 1.00 72.06 177 VAL A N 1
ATOM 1438 C CA . VAL A 1 177 ? 8.156 -5.346 -20.868 1.00 72.06 177 VAL A CA 1
ATOM 1439 C C . VAL A 1 177 ? 9.648 -5.308 -20.541 1.00 72.06 177 VAL A C 1
ATOM 1441 O O . VAL A 1 177 ? 10.489 -5.574 -21.406 1.00 72.06 177 VAL A O 1
ATOM 1444 N N . ARG A 1 178 ? 9.998 -5.073 -19.271 1.00 69.75 178 ARG A N 1
ATOM 1445 C CA . ARG A 1 178 ? 11.394 -5.067 -18.826 1.00 69.75 178 ARG A CA 1
ATOM 1446 C C . ARG A 1 178 ? 12.055 -6.441 -18.958 1.00 69.75 178 ARG A C 1
ATOM 1448 O O . ARG A 1 178 ? 13.181 -6.516 -19.452 1.00 69.75 178 ARG A O 1
ATOM 1455 N N . ARG A 1 179 ? 11.365 -7.529 -18.593 1.00 74.19 179 ARG A N 1
ATOM 1456 C CA . ARG A 1 179 ? 11.870 -8.907 -18.742 1.00 74.19 179 ARG A CA 1
ATOM 1457 C C . ARG A 1 179 ? 12.119 -9.257 -20.210 1.00 74.19 179 ARG A C 1
ATOM 1459 O O . ARG A 1 179 ? 13.178 -9.798 -20.528 1.00 74.19 179 ARG A O 1
ATOM 1466 N N . ARG A 1 180 ? 11.199 -8.887 -21.111 1.00 70.88 180 ARG A N 1
ATOM 1467 C CA . ARG A 1 180 ? 11.368 -9.057 -22.568 1.00 70.88 180 ARG A CA 1
ATOM 1468 C C . ARG A 1 180 ? 12.558 -8.253 -23.098 1.00 70.88 180 ARG A C 1
ATOM 1470 O O . ARG A 1 180 ? 13.359 -8.784 -23.866 1.00 70.88 180 ARG A O 1
ATOM 1477 N N . SER A 1 181 ? 12.718 -7.006 -22.651 1.00 72.44 181 SER A N 1
ATOM 1478 C CA . SER A 1 181 ? 13.854 -6.153 -23.023 1.00 72.44 181 SER A CA 1
ATOM 1479 C C . SER A 1 181 ? 15.191 -6.756 -22.579 1.00 72.44 181 SER A C 1
ATOM 1481 O O . SER A 1 181 ? 16.109 -6.885 -23.391 1.00 72.44 181 SER A O 1
ATOM 1483 N N . LEU A 1 182 ? 15.286 -7.235 -21.333 1.00 74.44 182 LEU A N 1
ATOM 1484 C CA . LEU A 1 182 ? 16.490 -7.895 -20.822 1.00 74.44 182 LEU A CA 1
ATOM 1485 C C . LEU A 1 182 ? 16.820 -9.167 -21.615 1.00 74.44 182 LEU A C 1
ATOM 1487 O O . LEU A 1 182 ? 17.965 -9.365 -22.020 1.00 74.44 182 LEU A O 1
ATOM 1491 N N . GLN A 1 183 ? 15.818 -10.004 -21.893 1.00 77.88 183 GLN A N 1
ATOM 1492 C CA . GLN A 1 183 ? 15.994 -11.215 -22.694 1.00 77.88 183 GLN A CA 1
ATOM 1493 C C . GLN A 1 183 ? 16.504 -10.891 -24.106 1.00 77.88 183 GLN A C 1
ATOM 1495 O O . GLN A 1 183 ? 17.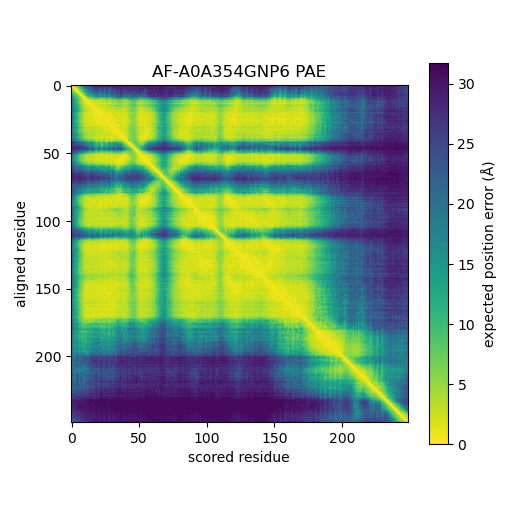426 -11.549 -24.593 1.00 77.88 183 GLN A O 1
ATOM 1500 N N . SER A 1 184 ? 15.941 -9.866 -24.750 1.00 79.00 184 SER A N 1
ATOM 1501 C CA . SER A 1 184 ? 16.391 -9.393 -26.063 1.00 79.00 184 SER A CA 1
ATOM 1502 C C . SER A 1 184 ? 17.844 -8.904 -26.022 1.00 79.00 184 SER A C 1
ATOM 1504 O O . SER A 1 184 ? 18.665 -9.319 -26.843 1.00 79.00 184 SER A O 1
ATOM 1506 N N . GLN A 1 185 ? 18.211 -8.110 -25.011 1.00 76.56 185 GLN A N 1
ATOM 1507 C CA . GLN A 1 185 ? 19.585 -7.634 -24.827 1.00 76.56 185 GLN A CA 1
ATOM 1508 C C . GLN A 1 185 ? 20.582 -8.783 -24.632 1.00 76.56 185 GLN A C 1
ATOM 1510 O O . GLN A 1 185 ? 21.643 -8.789 -25.258 1.00 76.56 185 GLN A O 1
ATOM 1515 N N . VAL A 1 186 ? 20.248 -9.778 -23.805 1.00 85.88 186 VAL A N 1
ATOM 1516 C CA . VAL A 1 186 ? 21.098 -10.959 -23.582 1.00 85.88 186 VAL A CA 1
ATOM 1517 C C . VAL A 1 186 ? 21.258 -11.769 -24.871 1.00 85.88 186 VAL A C 1
ATOM 1519 O O . VAL A 1 186 ? 22.380 -12.126 -25.233 1.00 85.88 186 VAL A O 1
ATOM 1522 N N . ARG A 1 187 ? 20.167 -12.005 -25.614 1.00 82.50 187 ARG A N 1
ATOM 1523 C CA . ARG A 1 187 ? 20.207 -12.705 -26.911 1.00 82.50 187 ARG A CA 1
ATOM 1524 C C . ARG A 1 187 ? 21.065 -11.969 -27.936 1.00 82.50 187 ARG A C 1
ATOM 1526 O O . ARG A 1 187 ? 21.874 -12.603 -28.614 1.00 82.50 187 ARG A O 1
ATOM 1533 N N . SER A 1 188 ? 20.929 -10.648 -28.023 1.00 79.44 188 SER A N 1
ATOM 1534 C CA . SER A 1 188 ? 21.742 -9.815 -28.913 1.00 79.44 188 SER A CA 1
ATOM 1535 C C . SER A 1 188 ? 23.230 -9.919 -28.562 1.00 79.44 188 SER A C 1
ATOM 1537 O O . SER A 1 188 ? 24.047 -10.242 -29.425 1.00 79.44 188 SER A O 1
ATOM 1539 N N . ARG A 1 189 ? 23.587 -9.788 -27.275 1.00 83.62 189 ARG A N 1
ATOM 1540 C CA . ARG A 1 189 ? 24.972 -9.947 -26.797 1.00 83.62 189 ARG A CA 1
ATOM 1541 C C . ARG A 1 189 ? 25.547 -11.331 -27.097 1.00 83.62 189 ARG A C 1
ATOM 1543 O O . ARG A 1 189 ? 26.673 -11.423 -27.576 1.00 83.62 189 ARG A O 1
ATOM 1550 N N . LEU A 1 190 ? 24.786 -12.401 -26.860 1.00 88.44 190 LEU A N 1
ATOM 1551 C CA . LEU A 1 190 ? 25.207 -13.769 -27.183 1.00 88.44 190 LEU A CA 1
ATOM 1552 C C . LEU A 1 190 ? 25.412 -13.965 -28.687 1.00 88.44 190 LEU A C 1
ATOM 1554 O O . LEU A 1 190 ? 26.383 -14.596 -29.096 1.00 88.44 190 LEU A O 1
ATOM 1558 N N . THR A 1 191 ? 24.526 -13.401 -29.507 1.00 85.94 191 THR A N 1
ATOM 1559 C CA . THR A 1 191 ? 24.635 -13.457 -30.969 1.00 85.94 191 THR A CA 1
ATOM 1560 C C . THR A 1 191 ? 25.891 -12.736 -31.444 1.00 85.94 191 THR A C 1
ATOM 1562 O O . THR A 1 191 ? 26.651 -13.299 -32.230 1.00 85.94 191 THR A O 1
ATOM 1565 N N . MET A 1 192 ? 26.160 -11.533 -30.926 1.00 81.62 192 MET A N 1
ATOM 1566 C CA . MET A 1 192 ? 27.395 -10.808 -31.232 1.00 81.62 192 MET A CA 1
ATOM 1567 C C . MET A 1 192 ? 28.632 -11.580 -30.774 1.00 81.62 192 MET A C 1
ATOM 1569 O O . MET A 1 192 ? 29.558 -11.739 -31.559 1.00 81.62 192 MET A O 1
ATOM 1573 N N . LYS A 1 193 ? 28.629 -12.140 -29.557 1.00 82.50 193 LYS A N 1
ATOM 1574 C CA . LYS A 1 193 ? 29.732 -12.975 -29.059 1.00 82.50 193 LYS A CA 1
ATOM 1575 C C . LYS A 1 193 ? 30.000 -14.165 -29.985 1.00 82.50 193 LYS A C 1
ATOM 1577 O O . LYS A 1 193 ? 31.145 -14.397 -30.347 1.00 82.50 193 LYS A O 1
ATOM 1582 N N . ARG A 1 194 ? 28.960 -14.898 -30.397 1.00 84.50 194 ARG A N 1
ATOM 1583 C CA . ARG A 1 194 ? 29.090 -16.040 -31.321 1.00 84.50 194 ARG A CA 1
ATOM 1584 C C . ARG A 1 194 ? 29.632 -15.615 -32.686 1.00 84.50 194 ARG A C 1
ATOM 1586 O O . ARG A 1 194 ? 30.518 -16.283 -33.206 1.00 84.50 194 ARG A O 1
ATOM 1593 N N . LYS A 1 195 ? 29.151 -14.494 -33.239 1.00 81.94 195 LYS A N 1
ATOM 1594 C CA . LYS A 1 195 ? 29.685 -13.925 -34.489 1.00 81.94 195 LYS A CA 1
ATOM 1595 C C . LYS A 1 195 ? 31.161 -13.546 -34.352 1.00 81.94 195 LYS A C 1
ATOM 1597 O O . LYS A 1 195 ? 31.948 -13.883 -35.225 1.00 81.94 195 LYS A O 1
ATOM 1602 N N . LEU A 1 196 ? 31.543 -12.905 -33.248 1.00 79.19 196 LEU A N 1
ATOM 1603 C CA . LEU A 1 196 ? 32.934 -12.542 -32.982 1.00 79.19 196 LEU A CA 1
ATOM 1604 C C . LEU A 1 196 ? 33.830 -13.775 -32.859 1.00 79.19 196 LEU A C 1
ATOM 1606 O O . LEU A 1 196 ? 34.865 -13.807 -33.506 1.00 79.19 196 LEU A O 1
ATOM 1610 N N . VAL A 1 197 ? 33.415 -14.810 -32.121 1.00 82.06 197 VAL A N 1
ATOM 1611 C CA . VAL A 1 197 ? 34.166 -16.077 -32.023 1.00 82.06 197 VAL A CA 1
ATOM 1612 C C . VAL A 1 197 ? 34.285 -16.767 -33.386 1.00 82.06 197 VAL A C 1
ATOM 1614 O O . VAL A 1 197 ? 35.339 -17.291 -33.723 1.00 82.06 197 VAL A O 1
ATOM 1617 N N . SER A 1 198 ? 33.243 -16.721 -34.219 1.00 79.88 198 SER A N 1
ATOM 1618 C CA . SER A 1 198 ? 33.312 -17.265 -35.581 1.00 79.88 198 SER A CA 1
ATOM 1619 C C . SER A 1 198 ? 34.340 -16.548 -36.464 1.00 79.88 198 SER A C 1
ATOM 1621 O O . SER A 1 198 ? 34.948 -17.196 -37.310 1.00 79.88 198 SER A O 1
ATOM 1623 N N . VAL A 1 199 ? 34.510 -15.231 -36.314 1.00 76.06 199 VAL A N 1
ATOM 1624 C CA . VAL A 1 199 ? 35.420 -14.428 -37.153 1.00 76.06 199 VAL A CA 1
ATOM 1625 C C . VAL A 1 199 ? 36.843 -14.429 -36.586 1.00 76.06 199 VAL A C 1
ATOM 1627 O O . VAL A 1 199 ? 37.816 -14.649 -37.306 1.00 76.06 199 VAL A O 1
ATOM 1630 N N . LEU A 1 200 ? 36.975 -14.218 -35.278 1.00 74.81 200 LEU A N 1
ATOM 1631 C CA . LEU A 1 200 ? 38.255 -14.078 -34.585 1.00 74.81 200 LEU A CA 1
ATOM 1632 C C . LEU A 1 200 ? 38.850 -15.432 -34.166 1.00 74.81 200 LEU A C 1
ATOM 1634 O O . LEU A 1 200 ? 40.063 -15.556 -34.032 1.00 74.81 200 LEU A O 1
ATOM 1638 N N . GLY A 1 201 ? 38.056 -16.501 -34.106 1.00 71.88 201 GLY A N 1
ATOM 1639 C CA . GLY A 1 201 ? 38.465 -17.792 -33.548 1.00 71.88 201 GLY A CA 1
ATOM 1640 C C . GLY A 1 201 ? 38.162 -17.890 -32.050 1.00 71.88 201 GLY A C 1
ATOM 1641 O O . GLY A 1 201 ? 37.454 -17.051 -31.490 1.00 71.88 201 GLY A O 1
ATOM 1642 N N . ASP A 1 202 ? 38.659 -18.947 -31.406 1.00 71.88 202 ASP A N 1
ATOM 1643 C CA . ASP A 1 202 ? 38.425 -19.171 -29.978 1.00 71.88 202 ASP A CA 1
ATOM 1644 C C . ASP A 1 202 ? 39.001 -18.027 -29.126 1.00 71.88 202 ASP A C 1
ATOM 1646 O O . ASP A 1 202 ? 40.031 -17.444 -29.453 1.00 71.88 202 ASP A O 1
ATOM 1650 N N . ILE A 1 203 ? 38.350 -17.731 -28.003 1.00 64.31 203 ILE A N 1
ATOM 1651 C CA . ILE A 1 203 ? 38.724 -16.674 -27.051 1.00 64.31 203 ILE A CA 1
ATOM 1652 C C . ILE A 1 203 ? 40.112 -16.947 -26.443 1.00 64.31 203 ILE A C 1
ATOM 1654 O O . ILE A 1 203 ? 40.770 -16.029 -25.961 1.00 64.31 203 ILE A O 1
ATOM 1658 N N . GLN A 1 204 ? 40.564 -18.205 -26.471 1.00 67.88 204 GLN A N 1
ATOM 1659 C CA . GLN A 1 204 ? 41.901 -18.602 -26.026 1.00 67.88 204 GLN A CA 1
ATOM 1660 C C . GLN A 1 204 ? 42.979 -18.485 -27.110 1.00 67.88 204 GLN A C 1
ATOM 1662 O O . GLN A 1 204 ? 44.165 -18.591 -26.795 1.00 67.88 204 GLN A O 1
ATOM 1667 N N . ASN A 1 205 ? 42.595 -18.266 -28.369 1.00 65.12 205 ASN A N 1
ATOM 1668 C CA . ASN A 1 205 ? 43.555 -18.116 -29.447 1.00 65.12 205 ASN A CA 1
ATOM 1669 C C . ASN A 1 205 ? 44.235 -16.741 -29.344 1.00 65.12 205 ASN A C 1
ATOM 1671 O O . ASN A 1 205 ? 43.568 -15.707 -29.331 1.00 65.12 205 ASN A O 1
ATOM 1675 N N . ARG A 1 206 ? 45.567 -16.739 -29.229 1.00 64.31 206 ARG A N 1
ATOM 1676 C CA . ARG A 1 206 ? 46.380 -15.522 -29.085 1.00 64.31 206 ARG A CA 1
ATOM 1677 C C . ARG A 1 206 ? 46.933 -15.005 -30.411 1.00 64.31 206 ARG A C 1
ATOM 1679 O O . ARG A 1 206 ? 47.622 -13.987 -30.406 1.00 64.31 206 ARG A O 1
ATOM 1686 N N . ASP A 1 207 ? 46.628 -15.672 -31.522 1.00 71.19 207 ASP A N 1
ATOM 1687 C CA . ASP A 1 207 ? 47.095 -15.237 -32.831 1.00 71.19 207 ASP A CA 1
ATOM 1688 C C . ASP A 1 207 ? 46.368 -13.952 -33.260 1.00 71.19 207 ASP A C 1
ATOM 1690 O O . ASP A 1 207 ? 45.134 -13.935 -33.357 1.00 71.19 207 ASP A O 1
ATOM 1694 N N . PRO A 1 208 ? 47.100 -12.857 -33.531 1.00 64.94 208 PRO A N 1
ATOM 1695 C CA . PRO A 1 208 ? 46.489 -11.610 -33.954 1.00 64.94 208 PRO A CA 1
ATOM 1696 C C . PRO A 1 208 ? 45.841 -11.787 -35.331 1.00 64.94 208 PRO A C 1
ATOM 1698 O O . PRO A 1 208 ? 46.511 -12.087 -36.320 1.00 64.94 208 PRO A O 1
ATOM 1701 N N . LYS A 1 209 ? 44.524 -11.570 -35.406 1.00 66.81 209 LYS A N 1
ATOM 1702 C CA . LYS A 1 209 ? 43.778 -11.536 -36.668 1.00 66.81 209 LYS A CA 1
ATOM 1703 C C . LYS A 1 209 ? 43.400 -10.114 -37.037 1.00 66.81 209 LYS A C 1
ATOM 1705 O O . LYS A 1 209 ? 42.796 -9.390 -36.250 1.00 66.81 209 LYS A O 1
ATOM 1710 N N . TRP A 1 210 ? 43.702 -9.752 -38.276 1.00 68.44 210 TRP A N 1
ATOM 1711 C CA . TRP A 1 210 ? 43.244 -8.505 -38.869 1.00 68.44 210 TRP A CA 1
ATOM 1712 C C . TRP A 1 210 ? 41.746 -8.592 -39.149 1.00 68.44 210 TRP A C 1
ATOM 1714 O O . TRP A 1 210 ? 41.289 -9.501 -39.842 1.00 68.44 210 TRP A O 1
ATOM 1724 N N . VAL A 1 211 ? 40.982 -7.642 -38.613 1.00 67.06 211 VAL A N 1
ATOM 1725 C CA . VAL A 1 211 ? 39.544 -7.519 -38.863 1.00 67.06 211 VAL A CA 1
ATOM 1726 C C . VAL A 1 211 ? 39.203 -6.117 -39.329 1.00 67.06 211 VAL A C 1
ATOM 1728 O O . VAL A 1 211 ? 39.711 -5.132 -38.800 1.00 67.06 211 VAL A O 1
ATOM 1731 N N . PHE A 1 212 ? 38.303 -6.038 -40.305 1.00 69.94 212 PHE A N 1
ATOM 1732 C CA . PHE A 1 212 ? 37.710 -4.777 -40.727 1.00 69.94 212 PHE A CA 1
ATOM 1733 C C . PHE A 1 212 ? 36.496 -4.473 -39.861 1.00 69.94 212 PHE A C 1
ATOM 1735 O O . PHE A 1 212 ? 35.526 -5.232 -39.839 1.00 69.94 212 PHE A O 1
ATOM 1742 N N . LEU A 1 213 ? 36.550 -3.348 -39.155 1.00 67.31 213 LEU A N 1
ATOM 1743 C CA . LEU A 1 213 ? 35.413 -2.786 -38.440 1.00 67.31 213 LEU A CA 1
ATOM 1744 C C . LEU A 1 213 ? 34.795 -1.700 -39.318 1.00 67.31 213 LEU A C 1
ATOM 1746 O O . LEU A 1 213 ? 35.484 -0.773 -39.731 1.00 67.31 213 LEU A O 1
ATOM 1750 N N . ARG A 1 214 ? 33.502 -1.837 -39.615 1.00 68.00 214 ARG A N 1
ATOM 1751 C CA . ARG A 1 214 ? 32.736 -0.871 -40.408 1.00 68.00 214 ARG A CA 1
ATOM 1752 C C . ARG A 1 214 ? 31.747 -0.141 -39.509 1.00 68.00 214 ARG A C 1
ATOM 1754 O O . ARG A 1 214 ? 31.101 -0.782 -38.676 1.00 68.00 214 ARG A O 1
ATOM 1761 N N . ASP A 1 215 ? 31.584 1.162 -39.720 1.00 68.31 215 ASP A N 1
ATOM 1762 C CA . ASP A 1 215 ? 30.475 1.899 -39.122 1.00 68.31 215 ASP A CA 1
ATOM 1763 C C . ASP A 1 215 ? 29.153 1.454 -39.784 1.00 68.31 215 ASP A C 1
ATOM 1765 O O . ASP A 1 215 ? 29.005 1.557 -41.005 1.00 68.31 215 ASP A O 1
ATOM 1769 N N . PRO A 1 216 ? 28.167 0.945 -39.022 1.00 66.56 216 PRO A N 1
ATOM 1770 C CA . PRO A 1 216 ? 26.874 0.545 -39.575 1.00 66.56 216 PRO A CA 1
ATOM 1771 C C . PRO A 1 216 ? 26.079 1.694 -40.220 1.00 66.56 216 PRO A C 1
ATOM 1773 O O . PRO A 1 216 ? 25.114 1.416 -40.928 1.00 66.56 216 PRO A O 1
ATOM 1776 N N . ARG A 1 217 ? 26.441 2.958 -39.971 1.00 68.69 217 ARG A N 1
ATOM 1777 C CA . ARG A 1 217 ? 25.819 4.149 -40.574 1.00 68.69 217 ARG A CA 1
ATOM 1778 C C . ARG A 1 217 ? 26.475 4.578 -41.880 1.00 68.69 217 ARG A C 1
ATOM 1780 O O . ARG A 1 217 ? 25.955 5.453 -42.562 1.00 68.69 217 ARG A O 1
ATOM 1787 N N . GLU A 1 218 ? 27.618 3.997 -42.221 1.00 75.38 218 GLU A N 1
ATOM 1788 C CA . GLU A 1 218 ? 28.347 4.363 -43.423 1.00 75.38 218 GLU A CA 1
ATOM 1789 C C . GLU A 1 218 ? 27.767 3.611 -44.618 1.00 75.38 218 GLU A C 1
ATOM 1791 O O . GLU A 1 218 ? 27.952 2.403 -44.764 1.00 75.38 218 GLU A O 1
ATOM 1796 N N . GLU A 1 219 ? 27.022 4.314 -45.470 1.00 72.38 219 GLU A N 1
ATOM 1797 C CA . GLU A 1 219 ? 26.304 3.713 -46.603 1.00 72.38 219 GLU A CA 1
ATOM 1798 C C . GLU A 1 219 ? 27.247 3.255 -47.724 1.00 72.38 219 GLU A C 1
ATOM 1800 O O . GLU A 1 219 ? 26.952 2.304 -48.453 1.00 72.38 219 GLU A O 1
ATOM 1805 N N . ARG A 1 220 ? 28.426 3.875 -47.829 1.00 66.81 220 ARG A N 1
ATOM 1806 C CA . ARG A 1 220 ? 29.409 3.572 -48.868 1.00 66.81 220 ARG A CA 1
ATOM 1807 C C . ARG A 1 220 ? 30.387 2.498 -48.394 1.00 66.81 220 ARG A C 1
ATOM 1809 O O . ARG A 1 220 ? 31.015 2.627 -47.351 1.00 66.81 220 ARG A O 1
ATOM 1816 N N . TYR A 1 221 ? 30.519 1.420 -49.167 1.00 64.50 221 TYR A N 1
ATOM 1817 C CA . TYR A 1 221 ? 31.543 0.409 -48.908 1.00 64.50 221 TYR A CA 1
ATOM 1818 C C . TYR A 1 221 ? 32.917 0.978 -49.296 1.00 64.50 221 TYR A C 1
ATOM 1820 O O . TYR A 1 221 ? 33.037 1.482 -50.418 1.00 64.50 221 TYR A O 1
ATOM 1828 N N . PRO A 1 222 ? 33.942 0.917 -48.425 1.00 66.06 222 PRO A N 1
ATOM 1829 C CA . PRO A 1 222 ? 35.279 1.359 -48.785 1.00 66.06 222 PRO A CA 1
ATOM 1830 C C . PRO A 1 222 ? 35.868 0.378 -49.798 1.00 66.06 222 PRO A C 1
ATOM 1832 O O . PRO A 1 222 ? 36.363 -0.696 -49.457 1.00 66.06 222 PRO A O 1
ATOM 1835 N N . TYR A 1 223 ? 35.765 0.729 -51.075 1.00 65.56 223 TYR A N 1
ATOM 1836 C CA . TYR A 1 223 ? 36.470 0.014 -52.123 1.00 65.56 223 TYR A CA 1
ATOM 1837 C C . TYR A 1 223 ? 37.937 0.434 -52.095 1.00 65.56 223 TYR A C 1
ATOM 1839 O O . TYR A 1 223 ? 38.244 1.596 -51.858 1.00 65.56 223 TYR A O 1
ATOM 1847 N N . GLU A 1 224 ? 38.845 -0.493 -52.388 1.00 61.34 224 GLU A N 1
ATOM 1848 C CA . GLU A 1 224 ? 40.300 -0.262 -52.390 1.00 61.34 224 GLU A CA 1
ATOM 1849 C C . GLU A 1 224 ? 40.727 0.975 -53.204 1.00 61.34 224 GLU A C 1
ATOM 1851 O O . GLU A 1 224 ? 41.684 1.657 -52.860 1.00 61.34 224 GLU A O 1
ATOM 1856 N N . LYS A 1 225 ? 39.966 1.306 -54.251 1.00 65.75 225 LYS A N 1
ATOM 1857 C CA . LYS A 1 225 ? 40.143 2.499 -55.094 1.00 65.75 225 LYS A CA 1
ATOM 1858 C C . LYS A 1 225 ? 39.857 3.839 -54.399 1.00 65.75 225 LYS A C 1
ATOM 1860 O O . LYS A 1 225 ? 40.331 4.863 -54.874 1.00 65.75 225 LYS A O 1
ATOM 1865 N N . ASP A 1 226 ? 39.071 3.831 -53.325 1.00 64.06 226 ASP A N 1
ATOM 1866 C CA . ASP A 1 226 ? 38.581 5.027 -52.632 1.00 64.06 226 ASP A CA 1
ATOM 1867 C C . ASP A 1 226 ? 39.443 5.375 -51.395 1.00 64.06 226 ASP A C 1
ATOM 1869 O O . ASP A 1 226 ? 39.197 6.398 -50.760 1.00 64.06 226 ASP A O 1
ATOM 1873 N N . ILE A 1 227 ? 40.453 4.556 -51.051 1.00 64.44 227 ILE A N 1
ATOM 1874 C CA . ILE A 1 227 ? 41.366 4.785 -49.917 1.00 64.44 227 ILE A CA 1
ATOM 1875 C C . ILE A 1 227 ? 42.782 5.089 -50.443 1.00 64.44 227 ILE A C 1
ATOM 1877 O O . ILE A 1 227 ? 43.483 4.167 -50.873 1.00 64.44 227 ILE A O 1
ATOM 1881 N N . PRO A 1 228 ? 43.232 6.357 -50.402 1.00 53.25 228 PRO A N 1
ATOM 1882 C CA . PRO A 1 228 ? 44.623 6.710 -50.670 1.00 53.25 228 PRO A CA 1
ATOM 1883 C C . PRO A 1 228 ? 45.545 6.020 -49.650 1.00 53.25 228 PRO A C 1
ATOM 1885 O O . PRO A 1 228 ? 45.218 5.969 -48.467 1.00 53.25 228 PRO A O 1
ATOM 1888 N N . ASP A 1 229 ? 46.675 5.481 -50.110 1.00 58.34 229 ASP A N 1
ATOM 1889 C CA . ASP A 1 229 ? 47.696 4.787 -49.301 1.00 58.34 229 ASP A CA 1
ATOM 1890 C C . ASP A 1 229 ? 47.299 3.439 -48.672 1.00 58.34 229 ASP A C 1
ATOM 1892 O O . ASP A 1 229 ? 47.895 2.998 -47.686 1.00 58.34 229 ASP A O 1
ATOM 1896 N N . LEU A 1 230 ? 46.348 2.712 -49.270 1.00 53.72 230 LEU A N 1
ATOM 1897 C CA . LEU A 1 230 ? 46.115 1.314 -48.898 1.00 53.72 230 LEU A CA 1
ATOM 1898 C C . LEU A 1 230 ? 47.364 0.466 -49.234 1.00 53.72 230 LEU A C 1
ATOM 1900 O O . LEU A 1 230 ? 47.755 0.413 -50.406 1.00 53.72 230 LEU A O 1
ATOM 1904 N N . PRO A 1 231 ? 48.016 -0.197 -48.259 1.00 53.09 231 PRO A N 1
ATOM 1905 C CA . PRO A 1 231 ? 49.248 -0.939 -48.510 1.00 53.09 231 PRO A CA 1
ATOM 1906 C C . PRO A 1 231 ? 48.987 -2.110 -49.468 1.00 53.09 231 PRO A C 1
ATOM 1908 O O . PRO A 1 231 ? 48.360 -3.112 -49.125 1.00 53.09 231 PRO A O 1
ATOM 1911 N N . LYS A 1 232 ? 49.484 -1.986 -50.703 1.00 50.75 232 LYS A N 1
ATOM 1912 C CA . LYS A 1 232 ? 49.373 -3.016 -51.743 1.00 50.75 232 LYS A CA 1
ATOM 1913 C C . LYS A 1 232 ? 50.460 -4.069 -51.551 1.00 50.75 232 LYS A C 1
ATOM 1915 O O . LYS A 1 232 ? 51.519 -4.010 -52.168 1.00 50.75 232 LYS A O 1
ATOM 1920 N N . GLY A 1 233 ? 50.199 -5.040 -50.678 1.00 40.88 233 GLY A N 1
ATOM 1921 C CA . GLY A 1 233 ? 51.122 -6.146 -50.434 1.00 40.88 233 GLY A CA 1
ATOM 1922 C C . GLY A 1 233 ? 50.521 -7.261 -49.587 1.00 40.88 233 GLY A C 1
ATOM 1923 O O . GLY A 1 233 ? 50.490 -7.146 -48.371 1.00 40.88 233 GLY A O 1
ATOM 1924 N N . ARG A 1 234 ? 50.132 -8.353 -50.269 1.00 35.38 234 ARG A N 1
ATOM 1925 C CA . ARG A 1 234 ? 49.556 -9.623 -49.772 1.00 35.38 234 ARG A CA 1
ATOM 1926 C C . ARG A 1 234 ? 48.261 -9.473 -48.966 1.00 35.38 234 ARG A C 1
ATOM 1928 O O . ARG A 1 234 ? 48.153 -8.671 -48.052 1.00 35.38 234 ARG A O 1
ATOM 1935 N N . ALA A 1 235 ? 47.269 -10.291 -49.320 1.00 41.84 235 ALA A N 1
ATOM 1936 C CA . ALA A 1 235 ? 46.014 -10.409 -48.589 1.00 41.84 235 ALA A CA 1
ATOM 1937 C C . ALA A 1 235 ? 46.282 -10.471 -47.074 1.00 41.84 235 ALA A C 1
ATOM 1939 O O . ALA A 1 235 ? 46.877 -11.432 -46.592 1.00 41.84 235 ALA A O 1
ATOM 1940 N N . GLY A 1 236 ? 45.877 -9.425 -46.353 1.00 37.09 236 GLY A N 1
ATOM 1941 C CA . GLY A 1 236 ? 46.053 -9.327 -44.906 1.00 37.09 236 GLY A CA 1
ATOM 1942 C C . GLY A 1 236 ? 47.084 -8.299 -44.440 1.00 37.09 236 GLY A C 1
ATOM 1943 O O . GLY A 1 236 ? 48.039 -8.668 -43.774 1.00 37.09 236 GLY A O 1
ATOM 1944 N N . SER A 1 237 ? 46.868 -7.010 -44.702 1.00 35.81 237 SER A N 1
ATOM 1945 C CA . SER A 1 237 ? 47.201 -5.958 -43.727 1.00 35.81 237 SER A CA 1
ATOM 1946 C C . SER A 1 237 ? 46.533 -4.647 -44.140 1.00 35.81 237 SER A C 1
ATOM 1948 O O . SER A 1 237 ? 46.803 -4.123 -45.212 1.00 35.81 237 SER A O 1
ATOM 1950 N N . ILE A 1 238 ? 45.623 -4.129 -43.313 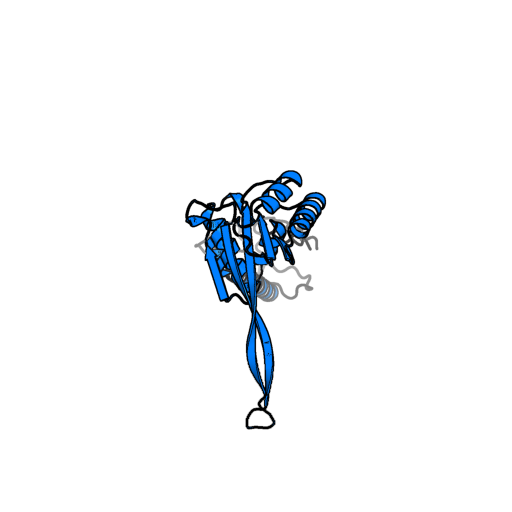1.00 36.06 238 ILE A N 1
ATOM 1951 C CA . ILE A 1 238 ? 45.209 -2.721 -43.357 1.00 36.06 238 ILE A CA 1
ATOM 1952 C C . ILE A 1 238 ? 45.142 -2.266 -41.904 1.00 36.06 238 ILE A C 1
ATOM 1954 O O . ILE A 1 238 ? 44.258 -2.653 -41.143 1.00 36.06 238 ILE A O 1
ATOM 1958 N N . THR A 1 239 ? 46.126 -1.465 -41.518 1.00 36.09 239 THR A N 1
ATOM 1959 C CA . THR A 1 239 ? 46.109 -0.624 -40.325 1.00 36.09 239 THR A CA 1
ATOM 1960 C C . THR A 1 239 ? 45.286 0.622 -40.623 1.00 36.09 239 THR A C 1
ATOM 1962 O O . THR A 1 239 ? 45.706 1.450 -41.427 1.00 36.09 239 THR A O 1
ATOM 1965 N N . LEU A 1 240 ? 44.141 0.779 -39.956 1.00 32.12 240 LEU A N 1
ATOM 1966 C CA . LEU A 1 240 ? 43.396 2.037 -39.898 1.00 32.12 240 LEU A CA 1
ATOM 1967 C C . LEU A 1 240 ? 43.075 2.368 -38.433 1.00 32.12 240 LEU A C 1
ATOM 1969 O O . LEU A 1 240 ? 42.344 1.651 -37.758 1.00 32.12 240 LEU A O 1
ATOM 1973 N N . SER A 1 241 ? 43.655 3.483 -37.984 1.00 29.97 241 SER A N 1
ATOM 1974 C CA . SER A 1 241 ? 43.582 4.114 -36.659 1.00 29.97 241 SER A CA 1
ATOM 1975 C C . SER A 1 241 ? 44.065 3.277 -35.462 1.00 29.97 241 SER A C 1
ATOM 1977 O O . SER A 1 241 ? 43.532 2.224 -35.118 1.00 29.97 241 SER A O 1
ATOM 1979 N N . TRP A 1 242 ? 45.079 3.801 -34.773 1.00 30.17 242 TRP A N 1
ATOM 1980 C CA . TRP A 1 242 ? 45.499 3.328 -33.461 1.00 30.17 242 TRP A CA 1
ATOM 1981 C C . TRP A 1 242 ? 44.441 3.708 -32.425 1.00 30.17 242 TRP A C 1
ATOM 1983 O O . TRP A 1 242 ? 44.498 4.771 -31.813 1.00 30.17 242 TRP A O 1
ATOM 1993 N N . LEU A 1 243 ? 43.475 2.822 -32.214 1.00 26.62 243 LEU A N 1
ATOM 1994 C CA . LEU A 1 243 ? 42.777 2.720 -30.941 1.00 26.62 243 LEU A CA 1
ATOM 1995 C C . LEU A 1 243 ? 43.341 1.491 -30.241 1.00 26.62 243 LEU A C 1
ATOM 1997 O O . LEU A 1 243 ? 42.882 0.366 -30.435 1.00 26.62 243 LEU A O 1
ATOM 2001 N N . THR A 1 244 ? 44.385 1.712 -29.444 1.00 25.56 244 THR A N 1
ATOM 2002 C CA . THR A 1 244 ? 44.896 0.724 -28.497 1.00 25.56 244 THR A CA 1
ATOM 2003 C C . THR A 1 244 ? 43.809 0.487 -27.452 1.00 25.56 244 THR A C 1
ATOM 2005 O O . THR A 1 244 ? 43.762 1.142 -26.414 1.00 25.56 244 THR A O 1
ATOM 2008 N N . VAL A 1 245 ? 42.877 -0.422 -27.732 1.00 26.62 245 VAL A N 1
ATOM 2009 C CA . VAL A 1 245 ? 41.973 -0.936 -26.706 1.00 26.62 245 VAL A CA 1
ATOM 2010 C C . VAL A 1 245 ? 42.764 -1.976 -25.924 1.00 26.62 245 VAL A C 1
ATOM 2012 O O . VAL A 1 245 ? 42.772 -3.157 -26.262 1.00 26.62 245 VAL A O 1
ATOM 2015 N N . SER A 1 246 ? 43.462 -1.523 -24.881 1.00 24.31 246 SER A N 1
ATOM 2016 C CA . SER A 1 246 ? 43.959 -2.414 -23.835 1.00 24.31 246 SER A CA 1
ATOM 2017 C C . SER A 1 246 ? 42.755 -3.056 -23.153 1.00 24.31 246 SER A C 1
ATOM 2019 O O . SER A 1 246 ? 42.100 -2.452 -22.305 1.00 24.31 246 SER A O 1
ATOM 2021 N N . LEU A 1 247 ? 42.436 -4.284 -23.556 1.00 24.78 247 LEU A N 1
ATOM 2022 C CA . LEU A 1 247 ? 41.512 -5.146 -22.836 1.00 24.78 247 LEU A CA 1
ATOM 2023 C C . LEU A 1 247 ? 42.279 -5.763 -21.661 1.00 24.78 247 LEU A C 1
ATOM 2025 O O . LEU A 1 247 ? 42.848 -6.847 -21.763 1.00 24.78 247 LEU A O 1
ATOM 2029 N N . THR A 1 248 ? 42.326 -5.039 -20.544 1.00 27.48 248 THR A N 1
ATOM 2030 C CA . THR A 1 248 ? 42.672 -5.638 -19.253 1.00 27.48 248 THR A CA 1
ATOM 2031 C C . THR A 1 248 ? 41.482 -6.495 -18.811 1.00 27.48 248 THR A C 1
ATOM 2033 O O . THR A 1 248 ? 40.355 -5.997 -18.739 1.00 27.48 248 THR A O 1
ATOM 2036 N N . ILE A 1 249 ? 41.724 -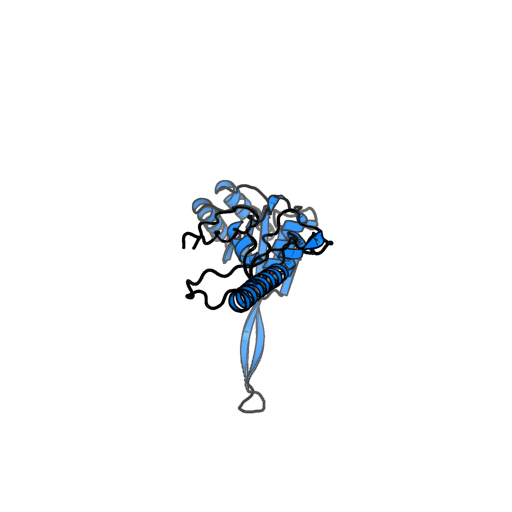7.792 -18.602 1.00 34.31 249 ILE A N 1
ATOM 2037 C CA . ILE A 1 249 ? 40.746 -8.794 -18.129 1.00 34.31 249 ILE A CA 1
ATOM 2038 C C . ILE A 1 249 ? 40.234 -8.432 -16.723 1.00 34.31 249 ILE A C 1
ATOM 2040 O O . ILE A 1 249 ? 41.084 -8.049 -15.893 1.00 34.31 249 ILE A O 1
#

Sequence (249 aa):
MNDKPARTLNPLHFEDLEPHRFEDMIRQLAYDFRTWRLIEPTGRLGADDGIDIRAIETVGREEGLTGDSEDEVVVAWEPVEERVWVIQCKREKEIGPTKARRIARGGMPSGGDKIYGFILAAACDFSKRTRDAFHQEARQRGVRESYLWGKADLEDMLFLPKYDHLLFAYFNISLQVRRRSLQSQVRSRLTMKRKLVSVLGDIQNRDPKWVFLRDPREERYPYEKDIPDLPKGRAGSITLSWLTVSLTI

Mean predicted aligned error: 14.71 Å

Foldseek 3Di:
DDPDPDPPDDADQLLPFDPVLSLVLVQVLVPPVAQWPDKDQPLVVPDALQFGIKTKGFDWDWDFDCPPDNPDTDTDTDTDDIAIETEGEEADADDDQVNLLVSLVRRDDPPPPQHQEYEYEYLADDDPSNVVSNVVSNVVSRHNYYYYCHSVNSRVSCPPQVNQVVCCVGPVDHPVVVVVVVVVVVVVVVVVVVVCCVQVPDPPDPDDADDDDDDPPDPDDDDPVNDPPQDPDDDDDDDDDPPPPPPDD

Solvent-accessible surface area (backbone atoms only — not comparable to full-atom values): 15128 Å² total; per-residue (Å²): 116,87,78,73,74,79,82,71,77,76,78,84,66,53,74,76,46,56,72,71,54,46,47,51,50,52,54,59,60,47,62,78,71,55,58,60,78,43,78,44,75,49,48,79,73,80,77,61,68,55,38,36,28,42,33,33,35,49,44,56,47,79,43,80,40,82,42,102,45,102,86,43,75,45,74,46,76,45,79,75,46,79,38,38,31,38,32,34,71,43,78,43,85,68,58,52,34,70,54,36,30,51,50,50,66,39,50,54,70,95,79,76,71,74,45,36,30,41,36,42,36,33,48,18,62,66,50,72,66,20,52,53,37,26,50,52,47,31,46,76,71,62,33,75,40,74,47,74,38,23,31,65,55,50,50,60,54,42,70,36,78,91,30,32,66,55,31,30,76,76,68,73,42,50,65,66,62,49,51,53,50,52,52,50,52,52,52,50,51,51,51,50,51,51,52,46,38,72,73,71,39,59,93,83,60,82,72,88,72,93,76,90,87,76,65,93,83,57,87,68,79,89,47,79,90,78,45,88,86,66,66,89,67,68,97,84,63,83,94,76,79,94,74,84,76,80,80,78,111

Secondary structure (DSSP, 8-state):
---PPP-PPPPP-GGGS-HHHHHHHHHHHHTTTS-EEEEE--GGGS--SS-SEEEEEEEEEEEEEE-SSTT-EEEEEEEEEEEEEEEEEE--S---HHHHHHHHHHSS-TT-----EEEEEESSPPPHHHHHHHHHHHHHTT-SEEEEE-HHHHHHHHTSGGGHHHHHHHH---HHHHHHHHHHHHHHHHHHHHHHHHHH--TT--S--------TT--S---GGGSTT---SSSS-------------

Nearest PDB structures (foldseek):
  8dgf-assembly1_D  TM=6.164E-01  e=1.981E-01  Escherichia coli
  3voc-assembly1_A  TM=5.152E-01  e=9.624E-01  Paenibacillus polymyxa
  7coq-assembly1_F  TM=4.248E-01  e=7.962E-01  Enterococcus hirae ATCC 9790
  5f54-assembly1_A  TM=2.489E-01  e=2.3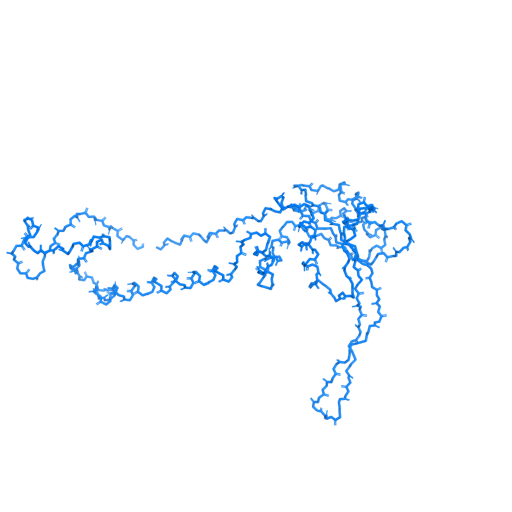95E-01  Deinococcus radiodurans
  1igw-assembly1_D  TM=3.109E-01  e=2.055E+00  Escherichia coli

Radius of gyration: 31.3 Å; Cα contacts (8 Å, |Δi|>4): 304; chains: 1; bounding box: 73×56×78 Å

pLDDT: mean 78.08, std 18.98, range [24.31, 97.62]